Protein AF-A0A427G823-F1 (afdb_monomer)

Structure (mmCIF, N/CA/C/O backbone):
data_AF-A0A427G823-F1
#
_entry.id   AF-A0A427G823-F1
#
loop_
_atom_site.group_PDB
_atom_site.id
_atom_site.type_symbol
_atom_site.label_atom_id
_atom_site.label_alt_id
_atom_site.label_comp_id
_atom_site.label_asym_id
_atom_site.label_entity_id
_atom_site.label_seq_id
_atom_site.pdbx_PDB_ins_code
_atom_site.Cartn_x
_atom_site.Cartn_y
_atom_site.Cartn_z
_atom_site.occupancy
_atom_site.B_iso_or_equiv
_atom_site.auth_seq_id
_atom_site.auth_comp_id
_atom_site.auth_asym_id
_atom_site.auth_atom_id
_atom_site.pdbx_PDB_model_num
ATOM 1 N N . MET A 1 1 ? 1.976 -30.417 -11.000 1.00 35.75 1 MET A N 1
ATOM 2 C CA . MET A 1 1 ? 0.809 -30.620 -11.890 1.00 35.75 1 MET A CA 1
ATOM 3 C C . MET A 1 1 ? 0.074 -29.294 -12.003 1.00 35.75 1 MET A C 1
ATOM 5 O O . MET A 1 1 ? 0.036 -28.602 -10.992 1.00 35.75 1 MET A O 1
ATOM 9 N N . PRO A 1 2 ? -0.405 -28.896 -13.196 1.00 38.75 2 PRO A N 1
ATOM 10 C CA . PRO A 1 2 ? -1.054 -27.608 -13.393 1.00 38.75 2 PRO A CA 1
ATOM 11 C C . PRO A 1 2 ? -2.427 -27.578 -12.720 1.00 38.75 2 PRO A C 1
ATOM 13 O O . PRO A 1 2 ? -3.135 -28.581 -12.642 1.00 38.75 2 PRO A O 1
ATOM 16 N N . GLU A 1 3 ? -2.734 -26.398 -12.210 1.00 35.59 3 GLU A N 1
ATOM 17 C CA . GLU A 1 3 ? -3.874 -26.037 -11.385 1.00 35.59 3 GLU A CA 1
ATOM 18 C C . GLU A 1 3 ? -5.145 -25.913 -12.240 1.00 35.59 3 GLU A C 1
ATOM 20 O O . GLU A 1 3 ? -5.189 -25.162 -13.215 1.00 35.59 3 GLU A O 1
ATOM 25 N N . ILE A 1 4 ? -6.186 -26.669 -11.884 1.00 39.09 4 ILE A N 1
ATOM 26 C CA . ILE A 1 4 ? -7.531 -26.493 -12.438 1.00 39.09 4 ILE A CA 1
ATOM 27 C C . ILE A 1 4 ? -8.138 -25.279 -11.733 1.00 39.09 4 ILE A C 1
ATOM 29 O O . ILE A 1 4 ? -8.469 -25.339 -10.550 1.00 39.09 4 ILE A O 1
ATOM 33 N N . LYS A 1 5 ? -8.266 -24.168 -12.460 1.00 39.56 5 LYS A N 1
ATOM 34 C CA . LYS A 1 5 ? -8.907 -22.948 -11.963 1.00 39.56 5 LYS A CA 1
ATOM 35 C C . LYS A 1 5 ? -10.430 -23.166 -11.868 1.00 39.56 5 LYS A C 1
ATOM 37 O O . LYS A 1 5 ? -11.031 -23.522 -12.884 1.00 39.56 5 LYS A O 1
ATOM 42 N N . PRO A 1 6 ? -11.074 -22.954 -10.704 1.00 41.53 6 PRO A N 1
ATOM 43 C CA . PRO A 1 6 ? -12.532 -22.980 -10.604 1.00 41.53 6 PRO A CA 1
ATOM 44 C C . PRO A 1 6 ? -13.158 -21.784 -11.355 1.00 41.53 6 PRO A C 1
ATOM 46 O O . PRO A 1 6 ? -12.498 -20.749 -11.517 1.00 41.53 6 PRO A O 1
ATOM 49 N N . PRO A 1 7 ? -14.405 -21.909 -11.848 1.00 48.78 7 PRO A N 1
ATOM 50 C CA . PRO A 1 7 ? -15.051 -20.873 -12.652 1.00 48.78 7 PRO A CA 1
ATOM 51 C C . PRO A 1 7 ? -15.392 -19.628 -11.808 1.00 48.78 7 PRO A C 1
ATOM 53 O O . PRO A 1 7 ? -15.545 -19.738 -10.590 1.00 48.78 7 PRO A O 1
ATOM 56 N N . PRO A 1 8 ? -15.508 -18.437 -12.429 1.00 52.47 8 PRO A N 1
ATOM 57 C CA . PRO A 1 8 ? -15.815 -17.203 -11.713 1.00 52.47 8 PRO A CA 1
ATOM 58 C C . PRO A 1 8 ? -17.217 -17.245 -11.090 1.00 52.47 8 PRO A C 1
ATOM 60 O O . PRO A 1 8 ? -18.194 -17.611 -11.743 1.00 52.47 8 PRO A O 1
ATOM 63 N N . SER A 1 9 ? -17.303 -16.836 -9.824 1.00 52.78 9 SER A N 1
ATOM 64 C CA . SER A 1 9 ? -18.548 -16.698 -9.069 1.00 52.78 9 SER A CA 1
ATOM 65 C C . SER A 1 9 ? -19.470 -15.667 -9.731 1.00 52.78 9 SER A C 1
ATOM 67 O O . SER A 1 9 ? -19.126 -14.487 -9.799 1.00 52.78 9 SER A O 1
ATOM 69 N N . GLN A 1 10 ? -20.640 -16.090 -10.220 1.00 52.91 10 GLN A N 1
ATOM 70 C CA . GLN A 1 10 ? -21.663 -15.165 -10.718 1.00 52.91 10 GLN A CA 1
ATOM 71 C C . GLN A 1 10 ? -22.255 -14.358 -9.555 1.00 52.91 10 GLN A C 1
ATOM 73 O O . GLN A 1 10 ? -22.629 -14.916 -8.524 1.00 52.91 10 GLN A O 1
ATOM 78 N N . THR A 1 11 ? -22.317 -13.035 -9.713 1.00 54.06 11 THR A N 1
ATOM 79 C CA . THR A 1 11 ? -22.953 -12.121 -8.755 1.00 54.06 11 THR A CA 1
ATOM 80 C C . THR A 1 11 ? -24.413 -11.922 -9.152 1.00 54.06 11 THR A C 1
ATOM 82 O O . THR A 1 11 ? -24.707 -11.700 -10.328 1.00 54.06 11 THR A O 1
ATOM 85 N N . PHE A 1 12 ? -25.320 -11.987 -8.181 1.00 52.88 12 PHE A N 1
ATOM 86 C CA . PHE A 1 12 ? -26.759 -11.838 -8.389 1.00 52.88 12 PHE A CA 1
ATOM 87 C C . PHE A 1 12 ? -27.265 -10.562 -7.706 1.00 52.88 12 PHE A C 1
ATOM 89 O O . PHE A 1 12 ? -26.768 -10.182 -6.646 1.00 52.88 12 PHE A O 1
ATOM 96 N N . VAL A 1 13 ? -28.249 -9.903 -8.313 1.00 56.38 13 VAL A N 1
ATOM 97 C CA . VAL A 1 13 ? -28.997 -8.774 -7.752 1.00 56.38 13 VAL A CA 1
ATOM 98 C C . VAL A 1 13 ? -30.420 -9.228 -7.480 1.00 56.38 13 VAL A C 1
ATOM 100 O O . VAL A 1 13 ? -31.073 -9.846 -8.320 1.00 56.38 13 VAL A O 1
ATOM 103 N N . ARG A 1 14 ? -30.901 -8.887 -6.288 1.00 53.75 14 ARG A N 1
ATOM 104 C CA . ARG A 1 14 ? -32.219 -9.270 -5.802 1.00 53.75 14 ARG A CA 1
ATOM 105 C C . ARG A 1 14 ? -33.255 -8.248 -6.262 1.00 53.75 14 ARG A C 1
ATOM 107 O O . ARG A 1 14 ? -33.365 -7.169 -5.685 1.00 53.75 14 ARG A O 1
ATOM 114 N N . LEU A 1 15 ? -33.991 -8.572 -7.320 1.00 62.47 15 LEU A N 1
ATOM 115 C CA . LEU A 1 15 ? -35.038 -7.721 -7.883 1.00 62.47 15 LEU A CA 1
ATOM 116 C C . LEU A 1 15 ? -36.411 -8.104 -7.321 1.00 62.47 15 LEU A C 1
ATOM 118 O O . LEU A 1 15 ? -36.707 -9.293 -7.183 1.00 62.47 15 LEU A O 1
ATOM 122 N N . PRO A 1 16 ? -37.281 -7.137 -6.990 1.00 57.31 16 PRO A N 1
ATOM 123 C CA . PRO A 1 16 ? -38.636 -7.444 -6.562 1.00 57.31 16 PRO A CA 1
ATOM 124 C C . PRO A 1 16 ? -39.443 -8.031 -7.728 1.00 57.31 16 PRO A C 1
ATOM 126 O O . PRO A 1 16 ? -39.463 -7.490 -8.828 1.00 57.31 16 PRO A O 1
ATOM 129 N N . VAL A 1 17 ? -40.149 -9.133 -7.486 1.00 61.59 17 VAL A N 1
ATOM 130 C CA . VAL A 1 17 ? -41.106 -9.681 -8.452 1.00 61.59 17 VAL A CA 1
ATOM 131 C C . VAL A 1 17 ? -42.381 -8.860 -8.339 1.00 61.59 17 VAL A C 1
ATOM 133 O O . VAL A 1 17 ? -43.017 -8.837 -7.284 1.00 61.59 17 VAL A O 1
ATOM 136 N N . LEU A 1 18 ? -42.742 -8.165 -9.412 1.00 62.28 18 LEU A N 1
ATOM 137 C CA . LEU A 1 18 ? -43.899 -7.276 -9.457 1.00 62.28 18 LEU A CA 1
ATOM 138 C C . LEU A 1 18 ? -45.013 -7.918 -10.284 1.00 62.28 18 LEU A C 1
ATOM 140 O O . LEU A 1 18 ? -44.748 -8.477 -11.346 1.00 62.28 18 LEU A O 1
ATOM 144 N N . ARG A 1 19 ? -46.263 -7.790 -9.833 1.00 57.59 19 ARG A N 1
ATOM 145 C CA . ARG A 1 19 ? -47.441 -8.013 -10.686 1.00 57.59 19 ARG A CA 1
ATOM 146 C C . ARG A 1 19 ? -48.226 -6.722 -10.846 1.00 57.59 19 ARG A C 1
ATOM 148 O O . ARG A 1 19 ? -48.331 -5.945 -9.896 1.00 57.59 19 ARG A O 1
ATOM 155 N N . SER A 1 20 ? -48.831 -6.525 -12.010 1.00 52.56 20 SER A N 1
ATOM 156 C CA . SER A 1 20 ? -49.844 -5.492 -12.187 1.00 52.56 20 SER A CA 1
ATOM 157 C C . SER A 1 20 ? -51.174 -5.961 -11.591 1.00 52.56 20 SER A C 1
ATOM 159 O O . SER A 1 20 ? -51.613 -7.095 -11.781 1.00 52.56 20 SER A O 1
ATOM 161 N N . VAL A 1 21 ? -51.804 -5.089 -10.811 1.00 53.28 21 VAL A N 1
ATOM 162 C CA . VAL A 1 21 ? -53.126 -5.296 -10.222 1.00 53.28 21 VAL A CA 1
ATOM 163 C C . VAL A 1 21 ? -53.994 -4.112 -10.614 1.00 53.28 21 VAL A C 1
ATOM 165 O O . VAL A 1 21 ? -53.636 -2.957 -10.385 1.00 53.28 21 VAL A O 1
ATOM 168 N N . MET A 1 22 ? -55.146 -4.401 -11.212 1.00 48.28 22 MET A N 1
ATOM 169 C CA . MET A 1 22 ? -56.160 -3.389 -11.488 1.00 48.28 22 MET A CA 1
ATOM 170 C C . MET A 1 22 ? -56.888 -3.052 -10.189 1.00 48.28 22 MET A C 1
ATOM 172 O O . MET A 1 22 ? -57.513 -3.918 -9.578 1.00 48.28 22 MET A O 1
ATOM 176 N N . SER A 1 23 ? -56.815 -1.790 -9.777 1.00 49.12 23 SER A N 1
ATOM 177 C CA . SER A 1 23 ? -57.641 -1.234 -8.707 1.00 49.12 23 SER A CA 1
ATOM 178 C C . SER A 1 23 ? -58.544 -0.170 -9.324 1.00 49.12 23 SER A C 1
ATOM 180 O O . SER A 1 23 ? -58.140 0.973 -9.553 1.00 49.12 23 SER A O 1
ATOM 182 N N . GLY A 1 24 ? -59.756 -0.583 -9.700 1.00 63.19 24 GLY A N 1
ATOM 183 C CA . GLY A 1 24 ? -60.659 0.236 -10.511 1.00 63.19 24 GLY A CA 1
ATOM 184 C C . GLY A 1 24 ? -60.095 0.493 -11.914 1.00 63.19 24 GLY A C 1
ATOM 185 O O . GLY A 1 24 ? -59.668 -0.436 -12.593 1.00 63.19 24 GLY A O 1
ATOM 186 N N . SER A 1 25 ? -60.084 1.755 -12.352 1.00 46.41 25 SER A N 1
ATOM 187 C CA . SER A 1 25 ? -59.545 2.185 -13.654 1.00 46.41 25 SER A CA 1
ATOM 188 C C . SER A 1 25 ? -58.034 2.470 -13.652 1.00 46.41 25 SER A C 1
ATOM 190 O O . SER A 1 25 ? -57.514 2.998 -14.635 1.00 46.41 25 SER A O 1
ATOM 192 N N . LYS A 1 26 ? -57.317 2.148 -12.565 1.00 43.09 26 LYS A N 1
ATOM 193 C CA . LYS A 1 26 ? -55.871 2.377 -12.426 1.00 43.09 26 LYS A CA 1
ATOM 194 C C . LYS A 1 26 ? -55.112 1.061 -12.257 1.00 43.09 26 LYS A C 1
ATOM 196 O O . LYS A 1 26 ? -55.543 0.177 -11.516 1.00 43.09 26 LYS A O 1
ATOM 201 N N . VAL A 1 27 ? -53.954 0.965 -12.906 1.00 48.62 27 VAL A N 1
ATOM 202 C CA . VAL A 1 27 ? -53.003 -0.142 -12.737 1.00 48.62 27 VAL A CA 1
ATOM 203 C C . VAL A 1 27 ? -52.022 0.219 -11.623 1.00 48.62 27 VAL A C 1
ATOM 205 O O . VAL A 1 27 ? -51.373 1.261 -11.688 1.00 48.62 27 VAL A O 1
ATOM 208 N N . ALA A 1 28 ? -51.913 -0.634 -10.607 1.00 53.94 28 ALA A N 1
ATOM 209 C CA . ALA A 1 28 ? -50.919 -0.537 -9.540 1.00 53.94 28 ALA A CA 1
ATOM 210 C C . ALA A 1 28 ? -49.971 -1.744 -9.592 1.00 53.94 28 ALA A C 1
ATOM 212 O O . ALA A 1 28 ? -50.383 -2.838 -9.973 1.00 53.94 28 ALA A O 1
ATOM 213 N N . LEU A 1 29 ? -48.708 -1.566 -9.198 1.00 56.59 29 LEU A N 1
ATOM 214 C CA . LEU A 1 29 ? -47.727 -2.653 -9.132 1.00 56.59 29 LEU A CA 1
ATOM 215 C C . LEU A 1 29 ? -47.619 -3.162 -7.692 1.00 56.59 29 LEU A C 1
ATOM 217 O O . LEU A 1 29 ? -47.246 -2.415 -6.789 1.00 56.59 29 LEU A O 1
ATOM 221 N N . GLN A 1 30 ? -47.957 -4.433 -7.473 1.00 57.16 30 GLN A N 1
ATOM 222 C CA . GLN A 1 30 ? -47.852 -5.087 -6.171 1.00 57.16 30 GLN A CA 1
ATOM 223 C C . GLN A 1 30 ? -46.611 -5.981 -6.130 1.00 57.16 30 GLN A C 1
ATOM 225 O O . GLN A 1 30 ? -46.443 -6.862 -6.976 1.00 57.16 30 GLN A O 1
ATOM 230 N N . VAL A 1 31 ? -45.766 -5.778 -5.116 1.00 64.50 31 VAL A N 1
ATOM 231 C CA . VAL A 1 31 ? -44.588 -6.616 -4.860 1.00 64.50 31 VAL A CA 1
ATOM 232 C C . VAL A 1 31 ? -45.044 -7.978 -4.340 1.00 64.50 31 VAL A C 1
ATOM 234 O O . VAL A 1 31 ? -45.712 -8.069 -3.312 1.00 64.50 31 VAL A O 1
ATOM 237 N N . MET A 1 32 ? -44.696 -9.038 -5.063 1.00 55.50 32 MET A N 1
ATOM 238 C CA . MET A 1 32 ? -45.058 -10.424 -4.747 1.00 55.50 32 MET A CA 1
ATOM 239 C C . MET A 1 32 ? -43.935 -11.224 -4.092 1.00 55.50 32 MET A C 1
ATOM 241 O O . MET A 1 32 ? -44.171 -12.318 -3.589 1.00 55.50 32 MET A O 1
ATOM 245 N N . GLY A 1 33 ? -42.714 -10.703 -4.119 1.00 58.41 33 GLY A N 1
ATOM 246 C CA . GLY A 1 33 ? -41.531 -11.395 -3.635 1.00 58.41 33 GLY A CA 1
ATOM 247 C C . GLY A 1 33 ? -40.276 -10.770 -4.219 1.00 58.41 33 GLY A C 1
ATOM 248 O O . GLY A 1 33 ? -40.309 -9.644 -4.710 1.00 58.41 33 GLY A O 1
ATOM 249 N N . SER A 1 34 ? -39.171 -11.503 -4.184 1.00 60.62 34 SER A N 1
ATOM 250 C CA . SER A 1 34 ? -37.920 -11.097 -4.826 1.00 60.62 34 SER A CA 1
ATOM 251 C C . SER A 1 34 ? -37.267 -12.289 -5.514 1.00 60.62 34 SER A C 1
ATOM 253 O O . SER A 1 34 ? -37.413 -13.420 -5.053 1.00 60.62 34 SER A O 1
ATOM 255 N N . MET A 1 35 ? -36.590 -12.029 -6.625 1.00 58.59 35 MET A N 1
ATOM 256 C CA . MET A 1 35 ? -35.842 -12.993 -7.422 1.00 58.59 35 MET A CA 1
ATOM 257 C C . MET A 1 35 ? -34.395 -12.520 -7.537 1.00 58.59 35 MET A C 1
ATOM 259 O O . MET A 1 35 ? -34.148 -11.336 -7.748 1.00 58.59 35 MET A O 1
ATOM 263 N N . ASP A 1 36 ? -33.452 -13.449 -7.423 1.00 59.47 36 ASP A N 1
ATOM 264 C CA . ASP A 1 36 ? -32.033 -13.183 -7.637 1.00 59.47 36 ASP A CA 1
ATOM 265 C C . ASP A 1 36 ? -31.695 -13.384 -9.120 1.00 59.47 36 ASP A C 1
ATOM 267 O O . ASP A 1 36 ? -31.826 -14.485 -9.656 1.00 59.47 36 ASP A O 1
ATOM 271 N N . VAL A 1 37 ? -31.294 -12.307 -9.796 1.00 61.12 37 VAL A N 1
ATOM 272 C CA . VAL A 1 37 ? -30.966 -12.289 -11.231 1.00 61.12 37 VAL A CA 1
ATOM 273 C C . VAL A 1 37 ? -29.476 -11.977 -11.399 1.00 61.12 37 VAL A C 1
ATOM 275 O O . VAL A 1 37 ? -28.985 -11.077 -10.716 1.00 61.12 37 VAL A O 1
ATOM 278 N N . PRO A 1 38 ? -28.725 -12.683 -12.267 1.00 57.69 38 PRO A N 1
ATOM 279 C CA . PRO A 1 38 ? -27.327 -12.356 -12.534 1.00 57.69 38 PRO A CA 1
ATOM 280 C C . PRO A 1 38 ? -27.181 -10.889 -12.945 1.00 57.69 38 PRO A C 1
ATOM 282 O O . PRO A 1 38 ? -27.935 -10.394 -13.781 1.00 57.69 38 PRO A O 1
ATOM 285 N N . VAL A 1 39 ? -26.201 -10.175 -12.386 1.00 57.78 39 VAL A N 1
ATOM 286 C CA . VAL A 1 39 ? -26.041 -8.726 -12.635 1.00 57.78 39 VAL A CA 1
ATOM 287 C C . VAL A 1 39 ? -25.836 -8.412 -14.125 1.00 57.78 39 VAL A C 1
ATOM 289 O O . VAL A 1 39 ? -26.275 -7.362 -14.592 1.00 57.78 39 VAL A O 1
ATOM 292 N N . SER A 1 40 ? -25.245 -9.339 -14.887 1.00 57.06 40 SER A N 1
ATOM 293 C CA . SER A 1 40 ? -25.073 -9.240 -16.344 1.00 57.06 40 SER A CA 1
ATOM 294 C C . SER A 1 40 ? -26.383 -9.089 -17.116 1.00 57.06 40 SER A C 1
ATOM 296 O O . SER A 1 40 ? -26.393 -8.453 -18.165 1.00 57.06 40 SER A O 1
ATOM 298 N N . ASP A 1 41 ? -27.480 -9.620 -16.578 1.00 56.38 41 ASP A N 1
ATOM 299 C CA . ASP A 1 41 ? -28.763 -9.733 -17.276 1.00 56.38 41 ASP A CA 1
ATOM 300 C C . ASP A 1 41 ? -29.710 -8.573 -16.912 1.00 56.38 41 ASP A C 1
ATOM 302 O O . ASP A 1 41 ? -30.820 -8.484 -17.425 1.00 56.38 41 ASP A O 1
ATOM 306 N N . THR A 1 42 ? -29.267 -7.664 -16.032 1.00 54.66 42 THR A N 1
ATOM 307 C CA . THR A 1 42 ? -30.061 -6.530 -15.518 1.00 54.66 42 THR A CA 1
ATOM 308 C C . THR A 1 42 ? -29.739 -5.189 -16.183 1.00 54.66 42 THR A C 1
ATOM 310 O O . THR A 1 42 ? -30.460 -4.208 -15.983 1.00 54.66 42 THR A O 1
ATOM 313 N N . GLN A 1 43 ? -28.677 -5.113 -16.993 1.00 53.03 43 GLN A N 1
ATOM 314 C CA . GLN A 1 43 ? -28.322 -3.873 -17.685 1.00 53.03 43 GLN A CA 1
ATOM 315 C C . GLN A 1 43 ? -29.289 -3.601 -18.845 1.00 53.03 43 GLN A C 1
ATOM 317 O O . GLN A 1 43 ? -29.348 -4.360 -19.806 1.00 53.03 43 GLN A O 1
ATOM 322 N N . GLY A 1 44 ? -30.040 -2.497 -18.754 1.00 57.00 44 GLY A N 1
ATOM 323 C CA . GLY A 1 44 ? -31.016 -2.083 -19.772 1.00 57.00 44 GLY A CA 1
ATOM 324 C C . GLY A 1 44 ? -32.455 -2.561 -19.537 1.00 57.00 44 GLY A C 1
ATOM 325 O O . GLY A 1 44 ? -33.276 -2.439 -20.441 1.00 57.00 44 GLY A O 1
ATOM 326 N N . MET A 1 45 ? -32.782 -3.093 -18.351 1.00 57.03 45 MET A N 1
ATOM 327 C CA . MET A 1 45 ? -34.164 -3.399 -17.959 1.00 57.03 45 MET A CA 1
ATOM 328 C C . MET A 1 45 ? -34.879 -2.158 -17.402 1.00 57.03 45 MET A C 1
ATOM 330 O O . MET A 1 45 ? -34.497 -1.610 -16.370 1.00 57.03 45 MET A O 1
ATOM 334 N N . TYR A 1 46 ? -35.965 -1.764 -18.056 1.00 62.81 46 TYR A N 1
ATOM 335 C CA . TYR A 1 46 ? -36.901 -0.716 -17.654 1.00 62.81 46 TYR A CA 1
ATOM 336 C C . TYR A 1 46 ? -38.185 -1.333 -17.087 1.00 62.81 46 TYR A C 1
ATOM 338 O O . TYR A 1 46 ? -38.494 -2.494 -17.350 1.00 62.81 46 TYR A O 1
ATOM 346 N N . ILE A 1 47 ? -38.960 -0.572 -16.311 1.00 57.28 47 ILE A N 1
ATOM 347 C CA . ILE A 1 47 ? -40.265 -1.027 -15.806 1.00 57.28 47 ILE A CA 1
ATOM 348 C C . ILE A 1 47 ? -41.354 -0.573 -16.784 1.00 57.28 47 ILE A C 1
ATOM 350 O O . ILE A 1 47 ? -41.555 0.622 -17.002 1.00 57.28 47 ILE A O 1
ATOM 354 N N . GLY A 1 48 ? -42.046 -1.542 -17.377 1.00 57.53 48 GLY A N 1
ATOM 355 C CA . GLY A 1 48 ? -43.184 -1.346 -18.268 1.00 57.53 48 GLY A CA 1
ATOM 356 C C . GLY A 1 48 ? -44.504 -1.844 -17.659 1.00 57.53 48 GLY A C 1
ATOM 357 O O . GLY A 1 48 ? -44.528 -2.396 -16.554 1.00 57.53 48 GLY A O 1
ATOM 358 N N . PRO A 1 49 ? -45.629 -1.701 -18.381 1.00 51.66 49 PRO A N 1
ATOM 359 C CA . PRO A 1 49 ? -46.976 -1.985 -17.865 1.00 51.66 49 PRO A CA 1
ATOM 360 C C . PRO A 1 49 ? -47.198 -3.427 -17.372 1.00 51.66 49 PRO A C 1
ATOM 362 O O . PRO A 1 49 ? -48.071 -3.670 -16.540 1.00 51.66 49 PRO A O 1
ATOM 365 N N . ASN A 1 50 ? -46.397 -4.376 -17.872 1.00 52.59 50 ASN A N 1
ATOM 366 C CA . ASN A 1 50 ? -46.501 -5.810 -17.587 1.00 52.59 50 ASN A CA 1
ATOM 367 C C . ASN A 1 50 ? -45.288 -6.371 -16.815 1.00 52.59 50 ASN A C 1
ATOM 369 O O . ASN A 1 50 ? -45.125 -7.588 -16.747 1.00 52.59 50 ASN A O 1
ATOM 373 N N . GLY A 1 51 ? -44.438 -5.510 -16.243 1.00 61.50 51 GLY A N 1
ATOM 374 C CA . GLY A 1 51 ? -43.212 -5.902 -15.537 1.00 61.50 51 GLY A CA 1
ATOM 375 C C . GLY A 1 51 ? -41.952 -5.334 -16.191 1.00 61.50 51 GLY A C 1
ATOM 376 O O . GLY A 1 51 ? -41.993 -4.275 -16.811 1.00 61.50 51 GLY A O 1
ATOM 377 N N . TYR A 1 52 ? -40.818 -6.012 -16.035 1.00 59.84 52 TYR A N 1
ATOM 378 C CA . TYR A 1 52 ? -39.548 -5.550 -16.595 1.00 59.84 52 TYR A CA 1
ATOM 379 C C . TYR A 1 52 ? -39.468 -5.791 -18.109 1.00 59.84 52 TYR A C 1
ATOM 381 O O . TYR A 1 52 ? -39.837 -6.859 -18.592 1.00 59.84 52 TYR A O 1
ATOM 389 N N . THR A 1 53 ? -38.965 -4.812 -18.856 1.00 55.81 53 THR A N 1
ATOM 390 C CA . THR A 1 53 ? -38.793 -4.856 -20.313 1.00 55.81 53 THR A CA 1
ATOM 391 C C . THR A 1 53 ? -37.439 -4.282 -20.709 1.00 55.81 53 THR A C 1
ATOM 393 O O . THR A 1 53 ? -36.933 -3.378 -20.055 1.00 55.81 53 THR A O 1
ATOM 396 N N . THR A 1 54 ? -36.846 -4.778 -21.789 1.00 58.50 54 THR A N 1
ATOM 397 C CA . THR A 1 54 ? -35.635 -4.198 -22.396 1.00 58.50 54 THR A CA 1
ATOM 398 C C . THR A 1 54 ? -35.960 -3.243 -23.550 1.00 58.50 54 THR A C 1
ATOM 400 O O . THR A 1 54 ? -35.059 -2.657 -24.145 1.00 58.50 54 THR A O 1
ATOM 403 N N . ASP A 1 55 ? -37.244 -3.094 -23.890 1.00 55.19 55 ASP A N 1
ATOM 404 C CA . ASP A 1 55 ? -37.731 -2.166 -24.911 1.00 55.19 55 ASP A CA 1
ATOM 405 C C . ASP A 1 55 ? -37.996 -0.784 -24.296 1.00 55.19 55 ASP A C 1
ATOM 407 O O . ASP A 1 55 ? -38.978 -0.568 -23.580 1.00 55.19 55 ASP A O 1
ATOM 411 N N . LEU A 1 56 ? -37.101 0.155 -24.609 1.00 53.53 56 LEU A N 1
ATOM 412 C CA . LEU A 1 56 ? -37.121 1.554 -24.175 1.00 53.53 56 LEU A CA 1
ATOM 413 C C . LEU A 1 56 ? -38.417 2.294 -24.532 1.00 53.53 56 LEU A C 1
ATOM 415 O O . LEU A 1 56 ? -38.794 3.226 -23.828 1.00 53.53 56 LEU A O 1
ATOM 419 N N . THR A 1 57 ? -39.114 1.893 -25.599 1.00 52.75 57 THR A N 1
ATOM 420 C CA . THR A 1 57 ? -40.342 2.577 -26.046 1.00 52.75 57 THR A CA 1
ATOM 421 C C . THR A 1 57 ? -41.577 2.211 -25.219 1.00 52.75 57 THR A C 1
ATOM 423 O O . THR A 1 57 ? -42.597 2.894 -25.296 1.00 52.75 57 THR A O 1
ATOM 426 N N . GLN A 1 58 ? -41.477 1.160 -24.398 1.00 51.59 58 GLN A N 1
ATOM 427 C CA . GLN A 1 58 ? -42.531 0.692 -23.492 1.00 51.59 58 GLN A CA 1
ATOM 428 C C . GLN A 1 58 ? -42.217 0.971 -22.012 1.00 51.59 58 GLN A C 1
ATOM 430 O O . GLN A 1 58 ? -42.948 0.516 -21.128 1.00 51.59 58 GLN A O 1
ATOM 435 N N . ALA A 1 59 ? -41.140 1.711 -21.734 1.00 53.09 59 ALA A N 1
ATOM 436 C CA . ALA A 1 59 ? -40.781 2.162 -20.396 1.00 53.09 59 ALA A CA 1
ATOM 437 C C . ALA A 1 59 ? -41.739 3.273 -19.935 1.00 53.09 59 ALA A C 1
ATOM 439 O O . ALA A 1 59 ? -41.974 4.235 -20.667 1.00 53.09 59 ALA A O 1
ATOM 440 N N . GLN A 1 60 ? -42.303 3.160 -18.727 1.00 51.03 60 GLN A N 1
ATOM 441 C CA . GLN A 1 60 ? -43.052 4.281 -18.157 1.00 51.03 60 GLN A CA 1
ATOM 442 C C . GLN A 1 60 ? -42.088 5.341 -17.622 1.00 51.03 60 GLN A C 1
ATOM 444 O O . GLN A 1 60 ? -41.252 5.062 -16.763 1.00 51.03 60 GLN A O 1
ATOM 449 N N . ASP A 1 61 ? -42.239 6.560 -18.135 1.00 41.91 61 ASP A N 1
ATOM 450 C CA . ASP A 1 61 ? -41.424 7.722 -17.798 1.00 41.91 61 ASP A CA 1
ATOM 451 C C . ASP A 1 61 ? -41.764 8.209 -16.376 1.00 41.91 61 ASP A C 1
ATOM 453 O O . ASP A 1 61 ? -42.687 8.994 -16.154 1.00 41.91 61 ASP A O 1
ATOM 457 N N . PHE A 1 62 ? -41.051 7.701 -15.370 1.00 44.72 62 PHE A N 1
ATOM 458 C CA . PHE A 1 62 ? -41.039 8.308 -14.040 1.00 44.72 62 PHE A CA 1
ATOM 459 C C . PHE A 1 62 ? -39.979 9.405 -14.038 1.00 44.72 62 PHE A C 1
ATOM 461 O O . PHE A 1 62 ? -38.850 9.176 -13.618 1.00 44.72 62 PHE A O 1
ATOM 468 N N . ALA A 1 63 ? -40.329 10.596 -14.517 1.00 30.00 63 ALA A N 1
ATOM 469 C CA . ALA A 1 63 ? -39.497 11.778 -14.329 1.00 30.00 63 ALA A CA 1
ATOM 470 C C . ALA A 1 63 ? -39.640 12.282 -12.879 1.00 30.00 63 ALA A C 1
ATOM 472 O O . ALA A 1 63 ? -40.735 12.716 -12.507 1.00 30.00 63 ALA A O 1
ATOM 473 N N . PRO A 1 64 ? -38.587 12.288 -12.037 1.00 36.28 64 PRO A N 1
ATOM 474 C CA . PRO A 1 64 ? -38.591 13.125 -10.855 1.00 36.28 64 PRO A CA 1
ATOM 475 C C . PRO A 1 64 ? -38.095 14.516 -11.258 1.00 36.28 64 PRO A C 1
ATOM 477 O O . PRO A 1 64 ? -36.902 14.753 -11.437 1.00 36.28 64 PRO A O 1
ATOM 480 N N . THR A 1 65 ? -39.021 15.461 -11.383 1.00 36.78 65 THR A N 1
ATOM 481 C CA . THR A 1 65 ? -38.689 16.881 -11.263 1.00 36.78 65 THR A CA 1
ATOM 482 C C . THR A 1 65 ? -38.259 17.120 -9.816 1.00 36.78 65 THR A C 1
ATOM 484 O O . THR A 1 65 ? -39.104 17.211 -8.929 1.00 36.78 65 THR A O 1
ATOM 487 N N . VAL A 1 66 ? -36.955 17.195 -9.559 1.00 36.91 66 VAL A N 1
ATOM 488 C CA . VAL A 1 66 ? -36.416 17.754 -8.313 1.00 36.91 66 VAL A CA 1
ATOM 489 C C . VAL A 1 66 ? -35.471 18.894 -8.664 1.00 36.91 66 VAL A C 1
ATOM 491 O O . VAL A 1 66 ? -34.428 18.708 -9.284 1.00 36.91 66 VAL A O 1
ATOM 494 N N . SER A 1 67 ? -35.936 20.089 -8.314 1.00 30.95 67 SER A N 1
ATOM 495 C CA . SER A 1 67 ? -35.228 21.360 -8.307 1.00 30.95 67 SER A CA 1
ATOM 496 C C . SER A 1 67 ? -34.027 21.336 -7.358 1.00 30.95 67 SER A C 1
ATOM 498 O O . SER A 1 67 ? -34.028 20.622 -6.359 1.00 30.95 67 SER A O 1
ATOM 500 N N . GLU A 1 68 ? -33.031 22.158 -7.674 1.00 40.69 68 GLU A N 1
ATOM 501 C CA . GLU A 1 68 ? -31.844 22.460 -6.872 1.00 40.69 68 GLU A CA 1
ATOM 502 C C . GLU A 1 68 ? -32.192 22.833 -5.416 1.00 40.69 68 GLU A C 1
ATOM 504 O O . GLU A 1 68 ? -32.571 23.969 -5.157 1.00 40.69 68 GLU A O 1
ATOM 509 N N . GLU A 1 69 ? -32.020 21.928 -4.443 1.00 40.56 69 GLU A N 1
ATOM 510 C CA . GLU A 1 69 ? -31.791 22.330 -3.048 1.00 40.56 69 GLU A CA 1
ATOM 511 C C . GLU A 1 69 ? -31.081 21.232 -2.226 1.00 40.56 69 GLU A C 1
ATOM 513 O O . GLU A 1 69 ? -31.505 20.081 -2.190 1.00 40.56 69 GLU A O 1
ATOM 518 N N . GLN A 1 70 ? -30.004 21.641 -1.541 1.00 32.25 70 GLN A N 1
ATOM 519 C CA . GLN A 1 70 ? -29.220 20.945 -0.502 1.00 32.25 70 GLN A CA 1
ATOM 520 C C . GLN A 1 70 ? -28.183 19.876 -0.911 1.00 32.25 70 GLN A C 1
ATOM 522 O O . GLN A 1 70 ? -28.388 18.669 -0.818 1.00 32.25 70 GLN A O 1
ATOM 527 N N . VAL A 1 71 ? -26.962 20.350 -1.182 1.00 34.28 71 VAL A N 1
ATOM 528 C CA . VAL A 1 71 ? -25.723 19.618 -0.870 1.00 34.28 71 VAL A CA 1
ATOM 529 C C . VAL A 1 71 ? -25.535 19.646 0.653 1.00 34.28 71 VAL A C 1
ATOM 531 O O . VAL A 1 71 ? -25.272 20.711 1.211 1.00 34.28 71 VAL A O 1
ATOM 534 N N . VAL A 1 72 ? -25.650 18.502 1.334 1.00 30.88 72 VAL A N 1
ATOM 535 C CA . VAL A 1 72 ? -25.216 18.357 2.735 1.00 30.88 72 VAL A CA 1
ATOM 536 C C . VAL A 1 72 ? -23.904 17.580 2.762 1.00 30.88 72 VAL A C 1
ATOM 538 O O . VAL A 1 72 ? -23.819 16.434 2.331 1.00 30.88 72 VAL A O 1
ATOM 541 N N . VAL A 1 73 ? -22.864 18.249 3.255 1.00 34.19 73 VAL A N 1
ATOM 542 C CA . VAL A 1 73 ? -21.550 17.684 3.566 1.00 34.19 73 VAL A CA 1
ATOM 543 C C . VAL A 1 73 ? -21.711 16.762 4.777 1.00 34.19 73 VAL A C 1
ATOM 545 O O . VAL A 1 73 ? -22.008 17.244 5.870 1.00 34.19 73 VAL A O 1
ATOM 548 N N . GLU A 1 74 ? -21.518 15.451 4.622 1.00 34.44 74 GLU A N 1
ATOM 549 C CA . GLU A 1 74 ? -21.477 14.553 5.782 1.00 34.44 74 GLU A CA 1
ATOM 550 C C . GLU A 1 74 ? -20.131 14.698 6.512 1.00 34.44 74 GLU A C 1
ATOM 552 O O . GLU A 1 74 ? -19.073 14.268 6.048 1.00 34.44 74 GLU A O 1
ATOM 557 N N . SER A 1 75 ? -20.198 15.379 7.657 1.00 31.83 75 SER A N 1
ATOM 558 C CA . SER A 1 75 ? -19.150 15.516 8.674 1.00 31.83 75 SER A CA 1
ATOM 559 C C . SER A 1 75 ? -18.663 14.138 9.170 1.00 31.83 75 SER A C 1
ATOM 561 O O . SER A 1 75 ? -19.448 13.186 9.142 1.00 31.83 75 SER A O 1
ATOM 563 N N . PRO A 1 76 ? -17.410 13.987 9.657 1.00 43.22 76 PRO A N 1
ATOM 564 C CA . PRO A 1 76 ? -16.954 12.756 10.304 1.00 43.22 76 PRO A CA 1
ATOM 565 C C . PRO A 1 76 ? -17.978 12.281 11.342 1.00 43.22 76 PRO A C 1
ATOM 567 O O . PRO A 1 76 ? -18.452 13.084 12.147 1.00 43.22 76 PRO A O 1
ATOM 570 N N . GLY A 1 77 ? -18.341 10.994 11.295 1.00 47.56 77 GLY A N 1
ATOM 571 C CA . GLY A 1 77 ? -19.355 10.421 12.182 1.00 47.56 77 GLY A CA 1
ATOM 572 C C . GLY A 1 77 ? -19.084 10.769 13.647 1.00 47.56 77 GLY A C 1
ATOM 573 O O . GLY A 1 77 ? -17.932 10.769 14.086 1.00 47.56 77 GLY A O 1
ATOM 574 N N . ALA A 1 78 ? -20.146 11.111 14.381 1.00 45.69 78 ALA A N 1
ATOM 575 C CA . ALA A 1 78 ? -20.039 11.556 15.765 1.00 45.69 78 ALA A CA 1
ATOM 576 C C . ALA A 1 78 ? -19.274 10.526 16.625 1.00 45.69 78 ALA A C 1
ATOM 578 O O . ALA A 1 78 ? -19.441 9.319 16.417 1.00 45.69 78 ALA A O 1
ATOM 579 N N . PRO A 1 79 ? -18.456 10.969 17.600 1.00 52.50 79 PRO A N 1
ATOM 580 C CA . PRO A 1 79 ? -17.852 10.068 18.573 1.00 52.50 79 PRO A CA 1
ATOM 581 C C . PRO A 1 79 ? -18.925 9.194 19.231 1.00 52.50 79 PRO A C 1
ATOM 583 O O . PRO A 1 79 ? -20.033 9.662 19.499 1.00 52.50 79 PRO A O 1
ATOM 586 N N . GLY A 1 80 ? -18.595 7.928 19.501 1.00 60.34 80 GLY A N 1
ATOM 587 C CA . GLY A 1 80 ? -19.482 7.027 20.237 1.00 60.34 80 GLY A CA 1
ATOM 588 C C . GLY A 1 80 ? -19.890 7.605 21.599 1.00 60.34 80 GLY A C 1
ATOM 589 O O . GLY A 1 80 ? -19.180 8.428 22.182 1.00 60.34 80 GLY A O 1
ATOM 590 N N . LYS A 1 81 ? -21.054 7.181 22.105 1.00 72.31 81 LYS A N 1
ATOM 591 C CA . LYS A 1 81 ? -21.593 7.629 23.397 1.00 72.31 81 LYS A CA 1
ATOM 592 C C . LYS A 1 81 ? -20.612 7.311 24.533 1.00 72.31 81 LYS A C 1
ATOM 594 O O . LYS A 1 81 ? -20.005 6.243 24.553 1.00 72.31 81 LYS A O 1
ATOM 599 N N . SER A 1 82 ? -20.466 8.227 25.490 1.00 72.19 82 SER A N 1
ATOM 600 C CA . SER A 1 82 ? -19.679 7.969 26.701 1.00 72.19 82 SER A CA 1
ATOM 601 C C . SER A 1 82 ? -20.375 6.926 27.587 1.00 72.19 82 SER A C 1
ATOM 603 O O . SER A 1 82 ? -21.591 6.750 27.510 1.00 72.19 82 SER A O 1
ATOM 605 N N . ALA A 1 83 ? -19.625 6.254 28.464 1.00 73.38 83 ALA A N 1
ATOM 606 C CA . ALA A 1 83 ? -20.184 5.241 29.365 1.00 73.38 83 ALA A CA 1
ATOM 607 C C . ALA A 1 83 ? -21.313 5.790 30.266 1.00 73.38 83 ALA A C 1
ATOM 609 O O . ALA A 1 83 ? -22.302 5.106 30.504 1.00 73.38 83 ALA A O 1
ATOM 610 N N . TYR A 1 84 ? -21.221 7.060 30.677 1.00 78.00 84 TYR A N 1
ATOM 611 C CA . TYR A 1 84 ? -22.293 7.756 31.395 1.00 78.00 84 TYR A CA 1
ATOM 612 C C . TYR A 1 84 ? -23.547 7.969 30.533 1.00 78.00 84 TYR A C 1
ATOM 614 O O . TYR A 1 84 ? -24.667 7.820 31.010 1.00 78.00 84 TYR A O 1
ATOM 622 N N . GLN A 1 85 ? -23.374 8.278 29.247 1.00 78.19 85 GLN A N 1
ATOM 623 C CA . GLN A 1 85 ? -24.502 8.462 28.338 1.00 78.19 85 GLN A CA 1
ATOM 624 C C . GLN A 1 85 ? -25.217 7.137 28.039 1.00 78.19 85 GLN A C 1
ATOM 626 O O . GLN A 1 85 ? -26.438 7.119 27.948 1.00 78.19 85 GLN A O 1
ATOM 631 N N . LEU A 1 86 ? -24.476 6.029 27.946 1.00 80.38 86 LEU A N 1
ATOM 632 C CA . LEU A 1 86 ? -25.061 4.689 27.835 1.00 80.38 86 LEU A CA 1
ATOM 633 C C . LEU A 1 86 ? -25.826 4.288 29.104 1.00 80.38 86 LEU A C 1
ATOM 635 O O . LEU A 1 86 ? -26.888 3.689 28.999 1.00 80.38 86 LEU A O 1
ATOM 639 N N . TRP A 1 87 ? -25.328 4.661 30.286 1.00 82.25 87 TRP A N 1
ATOM 640 C CA . TRP A 1 87 ? -26.019 4.440 31.561 1.00 82.25 87 TRP A CA 1
ATOM 641 C C . TRP A 1 87 ? -27.366 5.176 31.621 1.00 82.25 87 TRP A C 1
ATOM 643 O O . TRP A 1 87 ? -28.365 4.592 32.030 1.00 82.25 87 TRP A O 1
ATOM 653 N N . LEU A 1 88 ? -27.426 6.423 31.139 1.00 85.06 88 LEU A N 1
ATOM 654 C CA . LEU A 1 88 ? -28.692 7.157 31.009 1.00 85.06 88 LEU A CA 1
ATOM 655 C C . LEU A 1 88 ? -29.640 6.517 29.978 1.00 85.06 88 LEU A C 1
ATOM 657 O O . LEU A 1 88 ? -30.846 6.447 30.210 1.00 85.06 88 LEU A O 1
ATOM 661 N N . ASP A 1 89 ? -29.107 6.033 28.852 1.00 80.81 89 ASP A N 1
ATOM 662 C CA . ASP A 1 89 ? -29.904 5.378 27.805 1.00 80.81 89 ASP A CA 1
ATOM 663 C C . ASP A 1 89 ? -30.504 4.034 28.255 1.00 80.81 89 ASP A C 1
ATOM 665 O O . ASP A 1 89 ? -31.557 3.642 27.755 1.00 80.81 89 ASP A O 1
ATOM 669 N N . ASP A 1 90 ? -29.872 3.354 29.215 1.00 78.69 90 ASP A N 1
ATOM 670 C CA . ASP A 1 90 ? -30.364 2.110 29.830 1.00 78.69 90 ASP A CA 1
ATOM 671 C C . ASP A 1 90 ? -31.483 2.361 30.868 1.00 78.69 90 ASP A C 1
ATOM 673 O O . ASP A 1 90 ? -31.903 1.469 31.603 1.00 78.69 90 ASP A O 1
ATOM 677 N N . GLY A 1 91 ? -31.998 3.595 30.929 1.00 79.44 91 GLY A N 1
ATOM 678 C CA . GLY A 1 91 ? -33.130 3.988 31.768 1.00 79.44 91 GLY A CA 1
ATOM 679 C C . GLY A 1 91 ? -32.747 4.461 33.170 1.00 79.44 91 GLY A C 1
ATOM 680 O O . GLY A 1 91 ? -33.636 4.748 33.978 1.00 79.44 91 GLY A O 1
ATOM 681 N N . HIS A 1 92 ? -31.453 4.577 33.475 1.00 78.56 92 HIS A N 1
ATOM 682 C CA . HIS A 1 92 ? -31.006 5.180 34.723 1.00 78.56 92 HIS A CA 1
ATOM 683 C C . HIS A 1 92 ? -31.139 6.707 34.682 1.00 78.56 92 HIS A C 1
ATOM 685 O O . HIS A 1 92 ? -31.043 7.350 33.639 1.00 78.56 92 HIS A O 1
ATOM 691 N N . GLN A 1 93 ? -31.368 7.304 35.847 1.00 84.25 93 GLN A N 1
ATOM 692 C CA . GLN A 1 93 ? -31.450 8.751 36.018 1.00 84.25 93 GLN A CA 1
ATOM 693 C C . GLN A 1 93 ? -30.522 9.150 37.160 1.00 84.25 93 GLN A C 1
ATOM 695 O O . GLN A 1 93 ? -30.475 8.469 38.184 1.00 84.25 93 GLN A O 1
ATOM 700 N N . GLY A 1 94 ? -29.788 10.246 36.996 1.00 84.25 94 GLY A N 1
ATOM 701 C CA . GLY A 1 94 ? -28.867 10.741 38.014 1.00 84.25 94 GLY A CA 1
ATOM 702 C C . GLY A 1 94 ? -27.750 11.576 37.413 1.00 84.25 94 GLY A C 1
ATOM 703 O O . GLY A 1 94 ? -27.718 11.815 36.209 1.00 84.25 94 GLY A O 1
ATOM 704 N N . THR A 1 95 ? -26.859 12.044 38.273 1.00 89.50 95 THR A N 1
ATOM 705 C CA . THR A 1 95 ? -25.632 12.766 37.935 1.00 89.50 95 THR A CA 1
ATOM 706 C C . THR A 1 95 ? -24.483 11.800 37.636 1.00 89.50 95 THR A C 1
ATOM 708 O O . THR A 1 95 ? -24.548 10.607 37.929 1.00 89.50 95 THR A O 1
ATOM 711 N N . TYR A 1 96 ? -23.365 12.318 37.117 1.00 76.50 96 TYR A N 1
ATOM 712 C CA . TYR A 1 96 ? -22.144 11.522 36.952 1.00 76.50 96 TYR A CA 1
ATOM 713 C C . TYR A 1 96 ? -21.632 10.941 38.285 1.00 76.50 96 TYR A C 1
ATOM 715 O O . TYR A 1 96 ? -21.097 9.836 38.315 1.00 76.50 96 TYR A O 1
ATOM 723 N N . ALA A 1 97 ? -21.859 11.638 39.402 1.00 76.88 97 ALA A N 1
ATOM 724 C CA . ALA A 1 97 ? -21.529 11.120 40.727 1.00 76.88 97 ALA A CA 1
ATOM 725 C C . ALA A 1 97 ? -22.389 9.898 41.105 1.00 76.88 97 ALA A C 1
ATOM 727 O O . ALA A 1 97 ? -21.879 8.960 41.720 1.00 76.88 97 ALA A O 1
ATOM 728 N N . ASP A 1 98 ? -23.657 9.872 40.686 1.00 78.12 98 ASP A N 1
ATOM 729 C CA . ASP A 1 98 ? -24.559 8.732 40.895 1.00 78.12 98 ASP A CA 1
ATOM 730 C C . ASP A 1 98 ? -24.139 7.529 40.037 1.00 78.12 98 ASP A C 1
ATOM 732 O O . ASP A 1 98 ? -24.153 6.393 40.511 1.00 78.12 98 ASP A O 1
ATOM 736 N N . TYR A 1 99 ? -23.659 7.777 38.815 1.00 79.62 99 TYR A N 1
ATOM 737 C CA . TYR A 1 99 ? -23.035 6.763 37.959 1.00 79.62 99 TYR A CA 1
ATOM 738 C C . TYR A 1 99 ? -21.750 6.179 38.576 1.00 79.62 99 TYR A C 1
ATOM 740 O O . TYR A 1 99 ? -21.541 4.965 38.579 1.00 79.62 99 TYR A O 1
ATOM 748 N N . GLU A 1 100 ? -20.888 7.009 39.166 1.00 77.94 100 GLU A N 1
ATOM 749 C CA . GLU A 1 100 ? -19.697 6.515 39.871 1.00 77.94 100 GLU A CA 1
ATOM 750 C C . GLU A 1 100 ? -20.032 5.748 41.156 1.00 77.94 100 GLU A C 1
ATOM 752 O O . GLU A 1 100 ? -19.290 4.845 41.551 1.00 77.94 100 GLU A O 1
ATOM 757 N N . ALA A 1 101 ? -21.115 6.110 41.843 1.00 72.19 101 ALA A N 1
ATOM 758 C CA . ALA A 1 101 ? -21.613 5.368 42.999 1.00 72.19 101 ALA A CA 1
ATOM 759 C C . ALA A 1 101 ? -22.204 4.013 42.580 1.00 72.19 101 ALA A C 1
ATOM 761 O O . ALA A 1 101 ? -21.926 3.003 43.224 1.00 72.19 101 ALA A O 1
ATOM 762 N N . TYR A 1 102 ? -22.936 3.978 41.461 1.00 74.75 102 TYR A N 1
ATOM 763 C CA . TYR A 1 102 ? -23.440 2.753 40.838 1.00 74.75 102 TYR A CA 1
ATOM 764 C C . TYR A 1 102 ? -22.294 1.780 40.506 1.00 74.75 102 TYR A C 1
ATOM 766 O O . TYR A 1 102 ? -22.363 0.601 40.851 1.00 74.75 102 TYR A O 1
ATOM 774 N N . ASN A 1 103 ? -21.189 2.285 39.947 1.00 75.31 103 ASN A N 1
ATOM 775 C CA . ASN A 1 103 ? -20.031 1.465 39.568 1.00 75.31 103 ASN A CA 1
ATO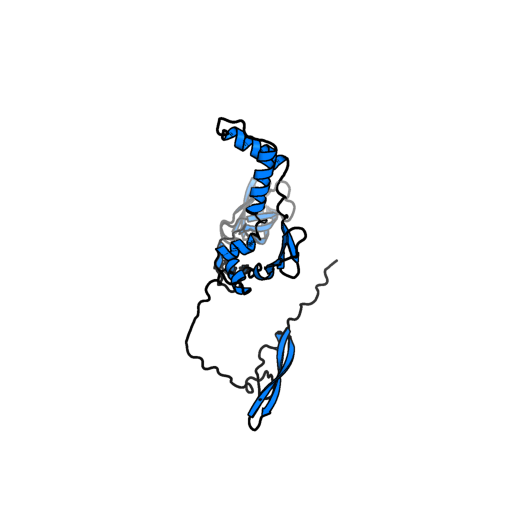M 776 C C . ASN A 1 103 ? -19.150 1.008 40.740 1.00 75.31 103 ASN A C 1
ATOM 778 O O . ASN A 1 103 ? -18.466 -0.008 40.628 1.00 75.31 103 ASN A O 1
ATOM 782 N N . ARG A 1 104 ? -19.130 1.735 41.865 1.00 69.38 104 ARG A N 1
ATOM 783 C CA . ARG A 1 104 ? -18.309 1.369 43.036 1.00 69.38 104 ARG A CA 1
ATOM 784 C C . ARG A 1 104 ? -18.890 0.213 43.858 1.00 69.38 104 ARG A C 1
ATOM 786 O O . ARG A 1 104 ? -18.191 -0.314 44.722 1.00 69.38 104 ARG A O 1
ATOM 793 N N . GLY A 1 105 ? -20.127 -0.209 43.578 1.00 59.50 105 GLY A N 1
ATOM 794 C CA . GLY A 1 105 ? -20.873 -1.122 44.442 1.00 59.50 105 GLY A CA 1
ATOM 795 C C . GLY A 1 105 ? -21.192 -0.479 45.797 1.00 59.50 105 GLY A C 1
ATOM 796 O O . GLY A 1 105 ? -20.679 0.585 46.141 1.00 59.50 105 GLY A O 1
ATOM 797 N N . GLN A 1 106 ? -22.059 -1.111 46.592 1.00 49.22 106 GLN A N 1
ATOM 798 C CA . GLN A 1 106 ? -22.302 -0.622 47.950 1.00 49.22 106 GLN A CA 1
ATOM 799 C C . GLN A 1 106 ? -21.042 -0.852 48.802 1.00 49.22 106 GLN A C 1
ATOM 801 O O . GLN A 1 106 ? -20.585 -1.999 48.883 1.00 49.22 106 GLN A O 1
ATOM 806 N N . PRO A 1 107 ? -20.478 0.196 49.439 1.00 51.47 107 PRO A N 1
ATOM 807 C CA . PRO A 1 107 ? -19.451 0.020 50.455 1.00 51.47 107 PRO A CA 1
ATOM 808 C C . PRO A 1 107 ? -19.931 -0.983 51.506 1.00 51.47 107 PRO A C 1
ATOM 810 O O . PRO A 1 107 ? -21.123 -1.030 51.820 1.00 51.47 107 PRO A O 1
ATOM 813 N N . GLY A 1 108 ? -19.012 -1.781 52.057 1.00 54.66 108 GLY A N 1
ATOM 814 C CA . GLY A 1 108 ? -19.329 -2.632 53.203 1.00 54.66 108 GLY A CA 1
ATOM 815 C C . GLY A 1 108 ? -20.025 -1.813 54.294 1.00 54.66 108 GLY A C 1
ATOM 816 O O . GLY A 1 108 ? -19.709 -0.638 54.492 1.00 54.66 108 GLY A O 1
ATOM 817 N N . VAL A 1 109 ? -21.010 -2.418 54.961 1.00 56.38 109 VAL A N 1
ATOM 818 C CA . VAL A 1 109 ? -21.792 -1.736 55.997 1.00 56.38 109 VAL A CA 1
ATOM 819 C C . VAL A 1 109 ? -20.822 -1.222 57.057 1.00 56.38 109 VAL A C 1
ATOM 821 O O . VAL A 1 109 ? -20.117 -2.009 57.688 1.00 56.38 109 VAL A O 1
ATOM 824 N N . SER A 1 110 ? -20.744 0.100 57.213 1.00 55.72 110 SER A N 1
ATOM 825 C CA . SER A 1 110 ? -19.950 0.691 58.287 1.00 55.72 110 SER A CA 1
ATOM 826 C C . SER A 1 110 ? -20.523 0.233 59.631 1.00 55.72 110 SER A C 1
ATOM 828 O O . SER A 1 110 ? -21.748 0.125 59.742 1.00 55.72 110 SER A O 1
ATOM 830 N N . PRO A 1 111 ? -19.683 -0.045 60.644 1.00 66.44 111 PRO A N 1
ATOM 831 C CA . PRO A 1 111 ? -20.168 -0.415 61.966 1.00 66.44 111 PRO A CA 1
ATOM 832 C C . PRO A 1 111 ? -21.189 0.612 62.462 1.00 66.44 111 PRO A C 1
ATOM 834 O O . PRO A 1 111 ? -20.960 1.819 62.344 1.00 66.44 111 PRO A O 1
ATOM 837 N N . THR A 1 112 ? -22.320 0.152 62.996 1.00 74.38 112 THR A N 1
ATOM 838 C CA . THR A 1 112 ? -23.313 1.066 63.570 1.00 74.38 112 THR A CA 1
ATOM 839 C C . THR A 1 112 ? -22.751 1.728 64.827 1.00 74.38 112 THR A C 1
ATOM 841 O O . THR A 1 112 ? -21.825 1.214 65.463 1.00 74.38 112 THR A O 1
ATOM 844 N N . VAL A 1 113 ? -23.319 2.870 65.219 1.00 67.62 113 VAL A N 1
ATOM 845 C CA . VAL A 1 113 ? -22.915 3.576 66.446 1.00 67.62 113 VAL A CA 1
ATOM 846 C C . VAL A 1 113 ? -23.016 2.648 67.661 1.00 67.62 113 VAL A C 1
ATOM 848 O O . VAL A 1 113 ? -22.136 2.661 68.517 1.00 67.62 113 VAL A O 1
ATOM 851 N N . GLU A 1 114 ? -24.021 1.775 67.697 1.00 73.81 114 GLU A N 1
ATOM 852 C CA . GLU A 1 114 ? -24.233 0.792 68.762 1.00 73.81 114 GLU A CA 1
ATOM 853 C C . GLU A 1 114 ? -23.142 -0.285 68.774 1.00 73.81 114 GLU A C 1
ATOM 855 O O . GLU A 1 114 ? -22.667 -0.668 69.842 1.00 73.81 114 GLU A O 1
ATOM 860 N N . GLN A 1 115 ? -22.698 -0.747 67.601 1.00 68.19 115 GLN A N 1
ATOM 861 C CA . GLN A 1 115 ? -21.600 -1.713 67.484 1.00 68.19 115 GLN A CA 1
ATOM 862 C C . GLN A 1 115 ? -20.269 -1.104 67.937 1.00 68.19 115 GLN A C 1
ATOM 864 O O . GLN A 1 115 ? -19.501 -1.754 68.648 1.00 68.19 115 GLN A O 1
ATOM 869 N N . ILE A 1 116 ? -20.021 0.163 67.588 1.00 73.12 116 ILE A N 1
ATOM 870 C CA . ILE A 1 116 ? -18.841 0.913 68.036 1.00 73.12 116 ILE A CA 1
ATOM 871 C C . ILE A 1 116 ? -18.891 1.114 69.555 1.00 73.12 116 ILE A C 1
ATOM 873 O O . ILE A 1 116 ? -17.910 0.846 70.246 1.00 73.12 116 ILE A O 1
ATOM 877 N N . GLN A 1 117 ? -20.037 1.528 70.102 1.00 70.44 117 GLN A N 1
ATOM 878 C CA . GLN A 1 117 ? -20.210 1.728 71.542 1.00 70.44 117 GLN A CA 1
ATOM 879 C C . GLN A 1 117 ? -20.057 0.429 72.337 1.00 70.44 117 GLN A C 1
ATOM 881 O O . GLN A 1 117 ? -19.398 0.427 73.378 1.00 70.44 117 GLN A O 1
ATOM 886 N N . ALA A 1 118 ? -20.605 -0.683 71.842 1.00 71.94 118 ALA A N 1
ATOM 887 C CA . ALA A 1 118 ? -20.453 -1.992 72.471 1.00 71.94 118 ALA A CA 1
ATOM 888 C C . ALA A 1 118 ? -18.984 -2.450 72.485 1.00 71.94 118 ALA A C 1
ATOM 890 O O . ALA A 1 118 ? -18.496 -2.939 73.508 1.00 71.94 118 ALA A O 1
ATOM 891 N N . ALA A 1 119 ? -18.255 -2.237 71.386 1.00 70.25 119 ALA A N 1
ATOM 892 C CA . ALA A 1 119 ? -16.834 -2.561 71.291 1.00 70.25 119 ALA A CA 1
ATOM 893 C C . ALA A 1 119 ? -15.979 -1.707 72.241 1.00 70.25 119 ALA A C 1
ATOM 895 O O . ALA A 1 119 ? -15.152 -2.244 72.980 1.00 70.25 119 ALA A O 1
ATOM 896 N N . VAL A 1 120 ? -16.223 -0.392 72.283 1.00 77.81 120 VAL A N 1
ATOM 897 C CA . VAL A 1 120 ? -15.532 0.539 73.191 1.00 77.81 120 VAL A CA 1
ATOM 898 C C . VAL A 1 120 ? -15.815 0.189 74.652 1.00 77.81 120 VAL A C 1
ATOM 900 O O . VAL A 1 120 ? -14.889 0.124 75.458 1.00 77.81 120 VAL A O 1
ATOM 903 N N . SER A 1 121 ? -17.073 -0.097 74.995 1.00 73.19 121 SER A N 1
ATOM 904 C CA . SER A 1 121 ? -17.463 -0.493 76.353 1.00 73.19 121 SER A CA 1
ATOM 905 C C . SER A 1 121 ? -16.779 -1.792 76.787 1.00 73.19 121 SER A C 1
ATOM 907 O O . SER A 1 121 ? -16.218 -1.856 77.882 1.00 73.19 121 SER A O 1
ATOM 909 N N . THR A 1 122 ? -16.741 -2.794 75.904 1.00 77.06 122 THR A N 1
ATOM 910 C CA . THR A 1 122 ? -16.063 -4.074 76.163 1.00 77.06 122 THR A CA 1
ATOM 911 C C . THR A 1 122 ? -14.559 -3.881 76.368 1.00 77.06 122 THR A C 1
ATOM 913 O O . THR A 1 122 ? -13.974 -4.457 77.286 1.00 77.06 122 THR A O 1
ATOM 916 N N . TYR A 1 123 ? -13.928 -3.029 75.556 1.00 75.62 123 TYR A N 1
ATOM 917 C CA . TYR A 1 123 ? -12.497 -2.752 75.655 1.00 75.62 123 TYR A CA 1
ATOM 918 C C . TYR A 1 123 ? -12.125 -2.022 76.951 1.00 75.62 123 TYR A C 1
ATOM 920 O O . TYR A 1 123 ? -11.164 -2.415 77.611 1.00 75.62 123 TYR A O 1
ATOM 928 N N . ILE A 1 124 ? -12.893 -0.998 77.342 1.00 77.00 124 ILE A N 1
ATOM 929 C CA . ILE A 1 124 ? -12.662 -0.233 78.579 1.00 77.00 124 ILE A CA 1
ATOM 930 C C . ILE A 1 124 ? -12.874 -1.113 79.818 1.00 77.00 124 ILE A C 1
ATOM 932 O O . ILE A 1 124 ? -12.124 -0.991 80.783 1.00 77.00 124 ILE A O 1
ATOM 936 N N . ALA A 1 125 ? -13.849 -2.027 79.793 1.00 75.75 125 ALA A N 1
ATOM 937 C CA . ALA A 1 125 ? -14.077 -2.965 80.893 1.00 75.75 125 ALA A CA 1
ATOM 938 C C . ALA A 1 125 ? -12.908 -3.950 81.077 1.00 75.75 125 ALA A C 1
ATOM 940 O O . ALA A 1 125 ? -12.543 -4.267 82.208 1.00 75.75 125 ALA A O 1
ATOM 941 N N . ALA A 1 126 ? -12.303 -4.407 79.977 1.00 75.25 126 ALA A N 1
ATOM 942 C CA . ALA A 1 126 ? -11.132 -5.283 80.005 1.00 75.25 126 ALA A CA 1
ATOM 943 C C . ALA A 1 126 ? -9.812 -4.532 80.278 1.00 75.25 126 ALA A C 1
ATOM 945 O O . ALA A 1 126 ? -8.852 -5.140 80.747 1.00 75.25 126 ALA A O 1
ATOM 946 N N . ASN A 1 127 ? -9.761 -3.224 79.999 1.00 69.00 127 ASN A N 1
ATOM 947 C CA . ASN A 1 127 ? -8.570 -2.377 80.108 1.00 69.00 127 ASN A CA 1
ATOM 948 C C . ASN A 1 127 ? -8.909 -1.048 80.808 1.00 69.00 127 ASN A C 1
ATOM 950 O O . ASN A 1 127 ? -8.903 0.008 80.164 1.00 69.00 127 ASN A O 1
ATOM 954 N N . PRO A 1 128 ? -9.234 -1.069 82.113 1.00 70.88 128 PRO A N 1
ATOM 955 C CA . PRO A 1 128 ? -9.597 0.143 82.831 1.00 70.88 128 PRO A CA 1
ATOM 956 C C . PRO A 1 128 ? -8.411 1.123 82.830 1.00 70.88 128 PRO A C 1
ATOM 958 O O . PRO A 1 128 ? -7.301 0.736 83.210 1.00 70.88 128 PRO A O 1
ATOM 961 N N . PRO A 1 129 ? -8.601 2.387 82.407 1.00 62.41 129 PRO A N 1
ATOM 962 C CA . PRO A 1 129 ? -7.521 3.363 82.416 1.00 62.41 129 PRO A CA 1
ATOM 963 C C . PRO A 1 129 ? -7.065 3.619 83.856 1.00 62.41 129 PRO A C 1
ATOM 965 O O . PRO A 1 129 ? -7.883 3.842 84.752 1.00 62.41 129 PRO A O 1
ATOM 968 N N . ALA A 1 130 ? -5.751 3.592 84.088 1.00 63.94 130 ALA A N 1
ATOM 969 C CA . ALA A 1 130 ? -5.184 3.971 85.376 1.00 63.94 130 ALA A CA 1
ATOM 970 C C . ALA A 1 130 ? -5.543 5.435 85.679 1.00 63.94 130 ALA A C 1
ATOM 972 O O . ALA A 1 130 ? -5.410 6.309 84.820 1.00 63.94 130 ALA A O 1
ATOM 973 N N . ALA A 1 131 ? -6.014 5.708 86.895 1.00 59.84 131 ALA A N 1
ATOM 974 C CA . ALA A 1 131 ? -6.409 7.053 87.285 1.00 59.84 131 ALA A CA 1
ATOM 975 C C . ALA A 1 131 ? -5.208 8.016 87.203 1.00 59.84 131 ALA A C 1
ATOM 977 O O . ALA A 1 131 ? -4.245 7.864 87.952 1.00 59.84 131 ALA A O 1
ATOM 978 N N . GLY A 1 132 ? -5.287 9.021 86.319 1.00 61.41 132 GLY A N 1
ATOM 979 C CA . GLY A 1 132 ? -4.484 10.242 86.447 1.00 61.41 132 GLY A CA 1
ATOM 980 C C . GLY A 1 132 ? -3.794 10.818 85.208 1.00 61.41 132 GLY A C 1
ATOM 981 O O . GLY A 1 132 ? -3.291 11.930 85.326 1.00 61.41 132 GLY A O 1
ATOM 982 N N . GLN A 1 133 ? -3.764 10.167 84.037 1.00 59.72 133 GLN A N 1
ATOM 983 C CA . GLN A 1 133 ? -3.221 10.789 82.812 1.00 59.72 133 GLN A CA 1
ATOM 984 C C . GLN A 1 133 ? -3.980 10.363 81.549 1.00 59.72 133 GLN A C 1
ATOM 986 O O . GLN A 1 133 ? -4.339 9.197 81.398 1.00 59.72 133 GLN A O 1
ATOM 991 N N . ASN A 1 134 ? -4.210 11.318 80.639 1.00 64.69 134 ASN A N 1
ATOM 992 C CA . ASN A 1 134 ? -4.776 11.042 79.319 1.00 64.69 134 ASN A CA 1
ATOM 993 C C . ASN A 1 134 ? -3.824 10.128 78.538 1.00 64.69 134 ASN A C 1
ATOM 995 O O . ASN A 1 134 ? -2.611 10.338 78.560 1.00 64.69 134 ASN A O 1
ATOM 999 N N . ALA A 1 135 ? -4.369 9.132 77.839 1.00 67.62 135 ALA A N 1
ATOM 1000 C CA . ALA A 1 135 ? -3.571 8.279 76.968 1.00 67.62 135 ALA A CA 1
ATOM 1001 C C . ALA A 1 135 ? -2.863 9.121 75.895 1.00 67.62 135 ALA A C 1
ATOM 1003 O O . ALA A 1 135 ? -3.459 10.025 75.310 1.00 67.62 135 ALA A O 1
ATOM 1004 N N . THR A 1 136 ? -1.594 8.815 75.636 1.00 79.75 136 THR A N 1
ATOM 1005 C CA . THR A 1 136 ? -0.844 9.421 74.527 1.00 79.75 136 THR A CA 1
ATOM 1006 C C . THR A 1 136 ? -1.310 8.859 73.182 1.00 79.75 136 THR A C 1
ATOM 1008 O O . THR A 1 136 ? -1.725 7.700 73.104 1.00 79.75 136 THR A O 1
ATOM 1011 N N . ASP A 1 137 ? -1.163 9.626 72.100 1.00 77.56 137 ASP A N 1
ATOM 1012 C CA . ASP A 1 137 ? -1.508 9.183 70.737 1.00 77.56 137 ASP A CA 1
ATOM 1013 C C . ASP A 1 137 ? -0.810 7.867 70.349 1.00 77.56 137 ASP A C 1
ATOM 1015 O O . ASP A 1 137 ? -1.385 7.028 69.656 1.00 77.56 137 ASP A O 1
ATOM 1019 N N . ALA A 1 138 ? 0.411 7.639 70.847 1.00 78.12 138 ALA A N 1
ATOM 1020 C CA . ALA A 1 138 ? 1.156 6.400 70.632 1.00 78.12 138 ALA A CA 1
ATOM 1021 C C . ALA A 1 138 ? 0.500 5.193 71.323 1.00 78.12 138 ALA A C 1
ATOM 1023 O O . ALA A 1 138 ? 0.411 4.117 70.733 1.00 78.12 138 ALA A O 1
ATOM 1024 N N . GLN A 1 139 ? 0.005 5.367 72.552 1.00 77.75 139 GLN A N 1
ATOM 1025 C CA . GLN A 1 139 ? -0.716 4.316 73.278 1.00 77.75 139 GLN A CA 1
ATOM 1026 C C . GLN A 1 139 ? -2.070 4.018 72.629 1.00 77.75 139 GLN A C 1
ATOM 1028 O O . GLN A 1 139 ? -2.453 2.853 72.532 1.00 77.75 139 GLN A O 1
ATOM 1033 N N . VAL A 1 140 ? -2.764 5.049 72.136 1.00 81.06 140 VAL A N 1
ATOM 1034 C CA . VAL A 1 140 ? -4.020 4.888 71.388 1.00 81.06 140 VAL A CA 1
ATOM 1035 C C . VAL A 1 140 ? -3.770 4.149 70.072 1.00 81.06 140 VAL A C 1
ATOM 1037 O O . VAL A 1 140 ? -4.440 3.159 69.790 1.00 81.06 140 VAL A O 1
ATOM 1040 N N . SER A 1 141 ? -2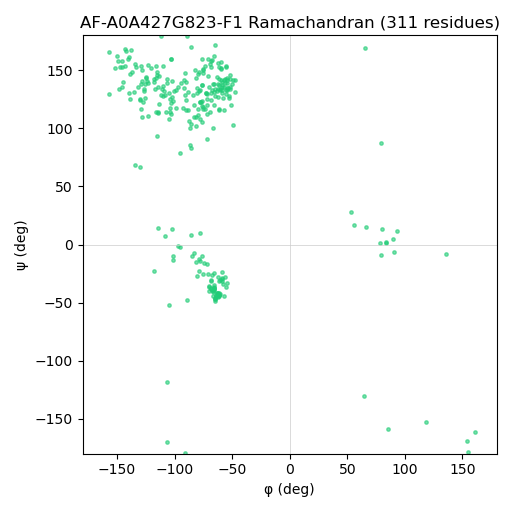.767 4.561 69.295 1.00 75.56 141 SER A N 1
ATOM 1041 C CA . SER A 1 141 ? -2.404 3.915 68.027 1.00 75.56 141 SER A CA 1
ATOM 1042 C C . SER A 1 141 ? -1.998 2.447 68.216 1.00 75.56 141 SER A C 1
ATOM 1044 O O . SER A 1 141 ? -2.462 1.568 67.487 1.00 75.56 141 SER A O 1
ATOM 1046 N N . GLN A 1 142 ? -1.209 2.148 69.256 1.00 78.81 142 GLN A N 1
ATOM 1047 C CA . GLN A 1 142 ? -0.811 0.779 69.587 1.00 78.81 142 GLN A CA 1
ATOM 1048 C C . GLN A 1 142 ? -2.015 -0.090 69.978 1.00 78.81 142 GLN A C 1
ATOM 1050 O O . GLN A 1 142 ? -2.130 -1.222 69.509 1.00 78.81 142 GLN A O 1
ATOM 1055 N N . ALA A 1 143 ? -2.923 0.436 70.804 1.00 78.12 143 ALA A N 1
ATOM 1056 C CA . ALA A 1 143 ? -4.147 -0.259 71.197 1.00 78.12 143 ALA A CA 1
ATOM 1057 C C . ALA A 1 143 ? -5.052 -0.561 69.992 1.00 78.12 143 ALA A C 1
ATOM 1059 O O . ALA A 1 143 ? -5.548 -1.680 69.857 1.00 78.12 143 ALA A O 1
ATOM 1060 N N . VAL A 1 144 ? -5.218 0.405 69.083 1.00 83.94 144 VAL A N 1
ATOM 1061 C CA . VAL A 1 144 ? -6.001 0.235 67.849 1.00 83.94 144 VAL A CA 1
ATOM 1062 C C . VAL A 1 144 ? -5.371 -0.820 66.936 1.00 83.94 144 VAL A C 1
ATOM 1064 O O . VAL A 1 144 ? -6.081 -1.685 66.432 1.00 83.94 144 VAL A O 1
ATOM 1067 N N . SER A 1 145 ? -4.046 -0.804 66.765 1.00 81.75 145 SER A N 1
ATOM 1068 C CA . SER A 1 145 ? -3.322 -1.795 65.955 1.00 81.75 145 SER A CA 1
ATOM 1069 C C . SER A 1 145 ? -3.472 -3.220 66.505 1.00 81.75 145 SER A C 1
ATOM 1071 O O . SER A 1 145 ? -3.806 -4.142 65.761 1.00 81.75 145 SER A O 1
ATOM 1073 N N . VAL A 1 146 ? -3.320 -3.404 67.824 1.00 84.94 146 VAL A N 1
ATOM 1074 C CA . VAL A 1 146 ? -3.535 -4.702 68.492 1.00 84.94 146 VAL A CA 1
ATOM 1075 C C . VAL A 1 146 ? -4.981 -5.172 68.326 1.00 84.94 146 VAL A C 1
ATOM 1077 O O . VAL A 1 146 ? -5.218 -6.340 68.016 1.00 84.94 146 VAL A O 1
ATOM 1080 N N . TYR A 1 147 ? -5.948 -4.267 68.488 1.00 82.50 147 TYR A N 1
ATOM 1081 C CA . TYR A 1 147 ? -7.363 -4.594 68.341 1.00 82.50 147 TYR A CA 1
ATOM 1082 C C . TYR A 1 147 ? -7.717 -5.009 66.908 1.00 82.50 147 TYR A C 1
ATOM 1084 O O . TYR A 1 147 ? -8.353 -6.046 66.736 1.00 82.50 147 TYR A O 1
ATOM 1092 N N . LEU A 1 148 ? -7.269 -4.260 65.893 1.00 83.19 148 LEU A N 1
ATOM 1093 C CA . LEU A 1 148 ? -7.500 -4.574 64.476 1.00 83.19 148 LEU A CA 1
ATOM 1094 C C . LEU A 1 148 ? -6.741 -5.825 64.015 1.00 83.19 148 LEU A C 1
ATOM 1096 O O . LEU A 1 148 ? -7.230 -6.539 63.149 1.00 83.19 148 LEU A O 1
ATOM 1100 N N . GLY A 1 149 ? -5.579 -6.130 64.598 1.00 80.94 149 GLY A N 1
ATOM 1101 C CA . GLY A 1 149 ? -4.870 -7.386 64.336 1.00 80.94 149 GLY A CA 1
ATOM 1102 C C . GLY A 1 149 ? -5.600 -8.612 64.897 1.00 80.94 149 GLY A C 1
ATOM 1103 O O . GLY A 1 149 ? -5.616 -9.662 64.261 1.00 80.94 149 GLY A O 1
ATOM 1104 N N . ALA A 1 150 ? -6.227 -8.479 66.071 1.00 80.81 150 ALA A N 1
ATOM 1105 C CA . ALA A 1 150 ? -7.031 -9.538 66.686 1.00 80.81 150 ALA A CA 1
ATOM 1106 C C . ALA A 1 150 ? -8.454 -9.640 66.101 1.00 80.81 150 ALA A C 1
ATOM 1108 O O . ALA A 1 150 ? -9.050 -10.715 66.118 1.00 80.81 150 ALA A O 1
ATOM 1109 N N . HIS A 1 151 ? -8.984 -8.532 65.579 1.00 74.50 151 HIS A N 1
ATOM 1110 C CA . HIS A 1 151 ? -10.315 -8.418 64.983 1.00 74.50 151 HIS A CA 1
ATOM 1111 C C . HIS A 1 151 ? -10.201 -7.748 63.609 1.00 74.50 151 HIS A C 1
ATOM 1113 O O . HIS A 1 151 ? -10.652 -6.608 63.444 1.00 74.50 151 HIS A O 1
ATOM 1119 N N . PRO A 1 152 ? -9.568 -8.415 62.626 1.00 74.75 152 PRO A N 1
ATOM 1120 C CA . PRO A 1 152 ? -9.472 -7.855 61.291 1.00 74.75 152 PRO A CA 1
ATOM 1121 C C . PRO A 1 152 ? -10.891 -7.611 60.763 1.00 74.75 152 PRO A C 1
ATOM 1123 O O . PRO A 1 152 ? -11.753 -8.488 60.900 1.00 74.75 152 PRO A O 1
ATOM 1126 N N . PRO A 1 153 ? -11.175 -6.429 60.188 1.00 69.50 153 PRO A N 1
ATOM 1127 C CA . PRO A 1 153 ? -12.430 -6.232 59.486 1.00 69.50 153 PRO A CA 1
ATOM 1128 C C . PRO A 1 153 ? -12.530 -7.294 58.390 1.00 69.50 153 PRO A C 1
ATOM 1130 O O . PRO A 1 153 ? -11.526 -7.648 57.775 1.00 69.50 153 PRO A O 1
ATOM 1133 N N . ALA A 1 154 ? -13.731 -7.827 58.167 1.00 70.94 154 ALA A N 1
ATOM 1134 C CA . ALA A 1 154 ? -13.931 -8.773 57.082 1.00 70.94 154 ALA A CA 1
ATOM 1135 C C . ALA A 1 154 ? -13.470 -8.128 55.769 1.00 70.94 154 ALA A C 1
ATOM 1137 O O . ALA A 1 154 ? -13.877 -6.999 55.469 1.00 70.94 154 ALA A O 1
ATOM 1138 N N . ASP A 1 155 ? -12.636 -8.838 55.006 1.00 69.88 155 ASP A N 1
ATOM 1139 C CA . ASP A 1 155 ? -12.242 -8.386 53.679 1.00 69.88 155 ASP A CA 1
ATOM 1140 C C . ASP A 1 155 ? -13.503 -8.059 52.873 1.00 69.88 155 ASP A C 1
ATOM 1142 O O . ASP A 1 155 ? -14.498 -8.797 52.887 1.00 69.88 155 ASP A O 1
ATOM 1146 N N . GLY A 1 156 ? -13.472 -6.926 52.170 1.00 69.12 156 GLY A N 1
ATOM 1147 C CA . GLY A 1 156 ? -14.504 -6.625 51.188 1.00 69.12 156 GLY A CA 1
ATOM 1148 C C . GLY A 1 156 ? -14.607 -7.781 50.192 1.00 69.12 156 GLY A C 1
ATOM 1149 O O . GLY A 1 156 ? -13.598 -8.377 49.813 1.00 69.12 156 GLY A O 1
ATOM 1150 N N . ARG A 1 157 ? -15.825 -8.123 49.760 1.00 79.25 157 ARG A N 1
ATOM 1151 C CA . ARG A 1 157 ? -16.006 -9.179 48.753 1.00 79.25 157 ARG A CA 1
ATOM 1152 C C . ARG A 1 157 ? -15.249 -8.796 47.478 1.00 79.25 157 ARG A C 1
ATOM 1154 O O . ARG A 1 157 ? -15.418 -7.680 46.986 1.00 79.25 157 ARG A O 1
ATOM 1161 N N . SER A 1 158 ? -14.444 -9.712 46.939 1.00 82.56 158 SER A N 1
ATOM 1162 C CA . SER A 1 158 ? -13.739 -9.495 45.671 1.00 82.56 158 SER A CA 1
ATOM 1163 C C . SER A 1 158 ? -14.731 -9.312 44.521 1.00 82.56 158 SER A C 1
ATOM 1165 O O . SER A 1 158 ? -15.870 -9.771 44.596 1.00 82.56 158 SER A O 1
ATOM 1167 N N . VAL A 1 159 ? -14.305 -8.638 43.454 1.00 89.00 159 VAL A N 1
ATOM 1168 C CA . VAL A 1 159 ? -15.107 -8.476 42.236 1.00 89.00 159 VAL A CA 1
ATOM 1169 C C . VAL A 1 159 ? -14.628 -9.466 41.180 1.00 89.00 159 VAL A C 1
ATOM 1171 O O . VAL A 1 159 ? -13.432 -9.571 40.918 1.00 89.00 159 VAL A O 1
ATOM 1174 N N . GLU A 1 160 ? -15.568 -10.173 40.566 1.00 91.69 160 GLU A N 1
ATOM 1175 C CA . GLU A 1 160 ? -15.351 -11.053 39.419 1.00 91.69 160 GLU A CA 1
ATOM 1176 C C . GLU A 1 160 ? -15.922 -10.384 38.161 1.00 91.69 160 GLU A C 1
ATOM 1178 O O . GLU A 1 160 ? -16.970 -9.740 38.232 1.00 91.69 160 GLU A O 1
ATOM 1183 N N . ILE A 1 161 ? -15.244 -10.533 37.015 1.00 94.69 161 ILE A N 1
ATOM 1184 C CA . ILE A 1 161 ? -15.643 -9.958 35.718 1.00 94.69 161 ILE A CA 1
ATOM 1185 C C . ILE A 1 161 ? -15.716 -11.072 34.674 1.00 94.69 161 ILE A C 1
ATOM 1187 O O . ILE A 1 161 ? -14.831 -11.926 34.620 1.00 94.69 161 ILE A O 1
ATOM 1191 N N . GLN A 1 162 ? -16.740 -11.042 33.823 1.00 94.56 162 GLN A N 1
ATOM 1192 C CA . GLN A 1 162 ? -16.884 -11.970 32.700 1.00 94.56 162 GLN A CA 1
ATOM 1193 C C . GLN A 1 162 ? -17.479 -11.295 31.459 1.00 94.56 162 GLN A C 1
ATOM 1195 O O . GLN A 1 162 ? -18.017 -10.190 31.533 1.00 94.56 162 GLN A O 1
ATOM 1200 N N . VAL A 1 163 ? -17.414 -11.996 30.324 1.00 95.75 163 VAL A N 1
ATOM 1201 C CA . VAL A 1 163 ? -18.157 -11.657 29.102 1.00 95.75 163 VAL A CA 1
ATOM 1202 C C . VAL A 1 163 ? -19.168 -12.768 28.837 1.00 95.75 163 VAL A C 1
ATOM 1204 O O . VAL A 1 163 ? -18.773 -13.903 28.574 1.00 95.75 163 VAL A O 1
ATOM 1207 N N . ALA A 1 164 ? -20.458 -12.452 28.924 1.00 93.56 164 ALA A N 1
ATOM 1208 C CA . ALA A 1 164 ? -21.559 -13.397 28.734 1.00 93.56 164 ALA A CA 1
ATOM 1209 C C . ALA A 1 164 ? -22.808 -12.672 28.214 1.00 93.56 164 ALA A C 1
ATOM 1211 O O . ALA A 1 164 ? -22.984 -11.481 28.462 1.00 93.56 164 ALA A O 1
ATOM 1212 N N . ASP A 1 165 ? -23.656 -13.378 27.461 1.00 92.75 165 ASP A N 1
ATOM 1213 C CA . ASP A 1 165 ? -24.953 -12.884 26.963 1.00 92.75 165 ASP A CA 1
ATOM 1214 C C . ASP A 1 165 ? -24.901 -11.544 26.204 1.00 92.75 165 ASP A C 1
ATOM 1216 O O . ASP A 1 165 ? -25.864 -10.784 26.172 1.00 92.75 165 ASP A O 1
ATOM 1220 N N . GLY A 1 166 ? -23.761 -11.236 25.577 1.00 90.81 166 GLY A N 1
ATOM 1221 C CA . GLY A 1 166 ? -23.556 -9.972 24.869 1.00 90.81 166 GLY A CA 1
ATOM 1222 C C . GLY A 1 166 ? -23.211 -8.783 25.769 1.00 90.81 166 GLY A C 1
ATOM 1223 O O . GLY A 1 166 ? -23.225 -7.655 25.282 1.00 90.81 166 GLY A O 1
ATOM 1224 N N . TYR A 1 167 ? -22.854 -9.009 27.037 1.00 90.69 167 TYR A N 1
ATOM 1225 C CA . TYR A 1 167 ? -22.435 -7.982 27.992 1.00 90.69 167 TYR A CA 1
ATOM 1226 C C . TYR A 1 167 ? -21.100 -8.327 28.663 1.00 90.69 167 TYR A C 1
ATOM 1228 O O . TYR A 1 167 ? -20.770 -9.491 28.896 1.00 90.69 167 TYR A O 1
ATOM 1236 N N . ILE A 1 168 ? -20.346 -7.292 29.029 1.00 91.00 168 ILE A N 1
ATOM 1237 C CA . ILE A 1 168 ? -19.372 -7.367 30.118 1.00 91.00 168 ILE A CA 1
ATOM 1238 C C . ILE A 1 168 ? -20.172 -7.271 31.415 1.00 91.00 168 ILE A C 1
ATOM 1240 O O . ILE A 1 168 ? -20.922 -6.312 31.614 1.00 91.00 168 ILE A O 1
ATOM 1244 N N . GLN A 1 169 ? -20.031 -8.270 32.278 1.00 93.31 169 GLN A N 1
ATOM 1245 C CA . GLN A 1 169 ? -20.764 -8.392 33.534 1.00 93.31 169 GLN A CA 1
ATOM 1246 C C . GLN A 1 169 ? -19.790 -8.424 34.708 1.00 93.31 169 GLN A C 1
ATOM 1248 O O . GLN A 1 169 ? -18.662 -8.905 34.572 1.00 93.31 169 GLN A O 1
ATOM 1253 N N . ALA A 1 170 ? -20.241 -7.959 35.871 1.00 91.31 170 ALA A N 1
ATOM 1254 C CA . ALA A 1 170 ? -19.493 -8.074 37.116 1.00 91.31 170 ALA A CA 1
ATOM 1255 C C . ALA A 1 170 ? -20.374 -8.555 38.269 1.00 91.31 170 ALA A C 1
ATOM 1257 O O . ALA A 1 170 ? -21.592 -8.361 38.271 1.00 91.31 170 ALA A O 1
ATOM 1258 N N . ARG A 1 171 ? -19.747 -9.171 39.271 1.00 87.69 171 ARG A N 1
ATOM 1259 C CA . ARG A 1 171 ? -20.375 -9.470 40.563 1.00 87.69 171 ARG A CA 1
ATOM 1260 C C . ARG A 1 171 ? -19.371 -9.369 41.697 1.00 87.69 171 ARG A C 1
ATOM 1262 O O . ARG A 1 171 ? -18.176 -9.545 41.489 1.00 87.69 171 ARG A O 1
ATOM 1269 N N . GLN A 1 172 ? -19.870 -9.169 42.911 1.00 88.06 172 GLN A N 1
ATOM 1270 C CA . GLN A 1 172 ? -19.104 -9.483 44.116 1.00 88.06 172 GLN A CA 1
ATOM 1271 C C . GLN A 1 172 ? -19.086 -11.005 44.329 1.00 88.06 172 GLN A C 1
ATOM 1273 O O . GLN A 1 172 ? -20.077 -11.668 44.013 1.00 88.06 172 GLN A O 1
ATOM 1278 N N . THR A 1 173 ? -18.010 -11.567 44.884 1.00 83.38 173 THR A N 1
ATOM 1279 C CA . THR A 1 173 ? -17.892 -13.010 45.157 1.00 83.38 173 THR A CA 1
ATOM 1280 C C . THR A 1 173 ? -19.115 -13.523 45.925 1.00 83.38 173 THR A C 1
ATOM 1282 O O . THR A 1 173 ? -19.417 -13.051 47.022 1.00 83.38 173 THR A O 1
ATOM 1285 N N . GLY A 1 174 ? -19.830 -14.489 45.338 1.00 81.00 174 GLY A N 1
ATOM 1286 C CA . GLY A 1 174 ? -21.059 -15.071 45.900 1.00 81.00 174 GLY A CA 1
ATOM 1287 C C . GLY A 1 174 ? -22.354 -14.287 45.632 1.00 81.00 174 GLY A C 1
ATOM 1288 O O . GLY A 1 174 ? -23.413 -14.704 46.093 1.00 81.00 174 GLY A O 1
ATOM 1289 N N . GLY A 1 175 ? -22.292 -13.171 44.900 1.00 85.25 175 GLY A N 1
ATOM 1290 C CA . GLY A 1 175 ? -23.448 -12.384 44.463 1.00 85.25 175 GLY A CA 1
ATOM 1291 C C . GLY A 1 175 ? -24.000 -12.790 43.090 1.00 85.25 175 GLY A C 1
ATOM 1292 O O . GLY A 1 175 ? -23.495 -13.699 42.427 1.00 85.25 175 GLY A O 1
ATOM 1293 N N . ALA A 1 176 ? -25.046 -12.089 42.650 1.00 90.44 176 ALA A N 1
ATOM 1294 C CA . ALA A 1 176 ? -25.585 -12.211 41.296 1.00 90.44 176 ALA A CA 1
ATOM 1295 C C . ALA A 1 176 ? -24.778 -11.365 40.295 1.00 90.44 176 ALA A C 1
ATOM 1297 O O . ALA A 1 176 ? -24.229 -10.326 40.660 1.00 90.44 176 ALA A O 1
ATOM 1298 N N . TRP A 1 177 ? -24.721 -11.811 39.037 1.00 92.06 177 TRP A N 1
ATOM 1299 C CA . TRP A 1 177 ? -24.105 -11.062 37.939 1.00 92.06 177 TRP A CA 1
ATOM 1300 C C . TRP A 1 177 ? -24.976 -9.877 37.524 1.00 92.06 177 TRP A C 1
ATOM 1302 O O . TRP A 1 177 ? -26.169 -10.042 37.278 1.00 92.06 177 TRP A O 1
ATOM 1312 N N . GLY A 1 178 ? -24.364 -8.697 37.431 1.00 85.50 178 GLY A N 1
ATOM 1313 C CA . GLY A 1 178 ? -24.958 -7.498 36.845 1.00 85.50 178 GLY A CA 1
ATOM 1314 C C . GLY A 1 178 ? -24.288 -7.150 35.518 1.00 85.50 178 GLY A C 1
ATOM 1315 O O . GLY A 1 178 ? -23.061 -7.204 35.407 1.00 85.50 178 GLY A O 1
ATOM 1316 N N . SER A 1 179 ? -25.087 -6.792 34.513 1.00 91.00 179 SER A N 1
ATOM 1317 C CA . SER A 1 179 ? -24.599 -6.271 33.233 1.00 91.00 179 SER A CA 1
ATOM 1318 C C . SER A 1 179 ? -24.062 -4.855 33.396 1.00 91.00 179 SER A C 1
ATOM 1320 O O . SER A 1 179 ? -24.740 -4.004 33.958 1.00 91.00 179 SER A O 1
ATOM 1322 N N . LEU A 1 180 ? -22.847 -4.610 32.898 1.00 83.56 180 LEU A N 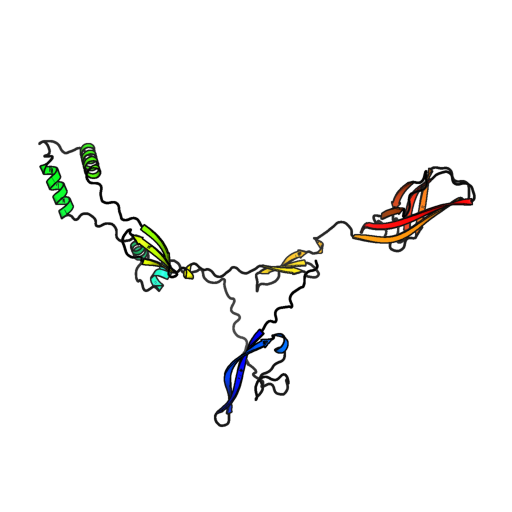1
ATOM 1323 C CA . LEU A 1 180 ? -22.207 -3.294 32.946 1.00 83.56 180 LEU A CA 1
ATOM 1324 C C . LEU A 1 180 ? -22.224 -2.609 31.582 1.00 83.56 180 LEU A C 1
ATOM 1326 O O . LEU A 1 180 ? -22.613 -1.454 31.460 1.00 83.56 180 LEU A O 1
ATOM 1330 N N . ILE A 1 181 ? -21.746 -3.312 30.553 1.00 83.69 181 ILE A N 1
ATOM 1331 C CA . ILE A 1 181 ? -21.535 -2.739 29.220 1.00 83.69 181 ILE A CA 1
ATOM 1332 C C . ILE A 1 181 ? -21.980 -3.756 28.178 1.00 83.69 181 ILE A C 1
ATOM 1334 O O . ILE A 1 181 ? -21.486 -4.883 28.174 1.00 83.69 181 ILE A O 1
ATOM 1338 N N . ALA A 1 182 ? -22.878 -3.365 27.275 1.00 85.69 182 ALA A N 1
ATOM 1339 C CA . ALA A 1 182 ? -23.203 -4.175 26.105 1.00 85.69 182 ALA A CA 1
ATOM 1340 C C . ALA A 1 182 ? -21.973 -4.281 25.191 1.00 85.69 182 ALA A C 1
ATOM 1342 O O . ALA A 1 182 ? -21.403 -3.275 24.787 1.00 85.69 182 ALA A O 1
ATOM 1343 N N . VAL A 1 183 ? -21.568 -5.488 24.807 1.00 84.50 183 VAL A N 1
ATOM 1344 C CA . VAL A 1 183 ? -20.406 -5.707 23.927 1.00 84.50 183 VAL A CA 1
ATOM 1345 C C . VAL A 1 183 ? -20.608 -5.030 22.567 1.00 84.50 183 VAL A C 1
ATOM 1347 O O . VAL A 1 183 ? -19.652 -4.550 21.964 1.00 84.50 183 VAL A O 1
ATOM 1350 N N . SER A 1 184 ? -21.855 -4.917 22.104 1.00 81.81 184 SER A N 1
ATOM 1351 C CA . SER A 1 184 ? -22.204 -4.210 20.868 1.00 81.81 184 SER A CA 1
ATOM 1352 C C . SER A 1 184 ? -21.873 -2.716 20.899 1.00 81.81 184 SER A C 1
ATOM 1354 O O . SER A 1 184 ? -21.584 -2.153 19.847 1.00 81.81 184 SER A O 1
ATOM 1356 N N . SER A 1 185 ? -21.864 -2.069 22.070 1.00 79.38 185 SER A N 1
ATOM 1357 C CA . SER A 1 185 ? -21.507 -0.647 22.182 1.00 79.38 185 SER A CA 1
ATOM 1358 C C . SER A 1 185 ? -19.997 -0.403 22.109 1.00 79.38 185 SER A C 1
ATOM 1360 O O . SER A 1 185 ? -19.568 0.726 21.884 1.00 79.38 185 SER A O 1
ATOM 1362 N N . LEU A 1 186 ? -19.190 -1.459 22.256 1.00 79.31 186 LEU A N 1
ATOM 1363 C CA . LEU A 1 186 ? -17.733 -1.411 22.113 1.00 79.31 186 LEU A CA 1
ATOM 1364 C C . LEU A 1 186 ? -17.281 -1.566 20.654 1.00 79.31 186 LEU A C 1
ATOM 1366 O O . LEU A 1 186 ? -16.107 -1.356 20.347 1.00 79.31 186 LEU A O 1
ATOM 1370 N N . ALA A 1 187 ? -18.193 -1.926 19.748 1.00 72.06 187 ALA A N 1
ATOM 1371 C CA . ALA A 1 187 ? -17.898 -2.044 18.331 1.00 72.06 187 ALA A CA 1
ATOM 1372 C C . ALA A 1 187 ? -17.986 -0.671 17.646 1.00 72.06 187 ALA A C 1
ATOM 1374 O O . ALA A 1 187 ? -19.064 -0.108 17.462 1.00 72.06 187 ALA A O 1
ATOM 1375 N N . GLY A 1 188 ? -16.835 -0.133 17.237 1.00 69.00 188 GLY A N 1
ATOM 1376 C CA . GLY A 1 188 ? -16.780 0.967 16.276 1.00 69.00 188 GLY A CA 1
ATOM 1377 C C . GLY A 1 188 ? -17.033 0.473 14.849 1.00 69.00 188 GLY A C 1
ATOM 1378 O O . GLY A 1 188 ? -16.850 -0.706 14.545 1.00 69.00 188 GLY A O 1
ATOM 1379 N N . SER A 1 189 ? -17.419 1.381 13.949 1.00 74.56 189 SER A N 1
ATOM 1380 C CA . SER A 1 189 ? -17.411 1.067 12.514 1.00 74.56 189 SER A CA 1
ATOM 1381 C C . SER A 1 189 ? -15.990 0.711 12.071 1.00 74.56 189 SER A C 1
ATOM 1383 O O . SER A 1 189 ? -15.029 1.349 12.506 1.00 74.56 189 SER A O 1
ATOM 1385 N N . ASN A 1 190 ? -15.847 -0.272 11.180 1.00 71.56 190 ASN A N 1
ATOM 1386 C CA . ASN A 1 190 ? -14.554 -0.558 10.561 1.00 71.56 190 ASN A CA 1
ATOM 1387 C C . ASN A 1 190 ? -14.013 0.708 9.873 1.00 71.56 190 ASN A C 1
ATOM 1389 O O . ASN A 1 190 ? -14.763 1.443 9.227 1.00 71.56 190 ASN A O 1
ATOM 1393 N N . GLY A 1 191 ? -12.707 0.957 9.997 1.00 73.25 191 GLY A N 1
ATOM 1394 C CA . GLY A 1 191 ? -12.054 2.055 9.283 1.00 73.25 191 GLY A CA 1
ATOM 1395 C C . GLY A 1 191 ? -12.186 1.904 7.762 1.00 73.25 191 GLY A C 1
ATOM 1396 O O . GLY A 1 191 ? -12.291 0.789 7.247 1.00 73.25 191 GLY A O 1
ATOM 1397 N N . LYS A 1 192 ? -12.169 3.025 7.026 1.00 83.06 192 LYS A N 1
ATOM 1398 C CA . LYS A 1 192 ? -12.194 3.005 5.553 1.00 83.06 192 LYS A CA 1
ATOM 1399 C C . LYS A 1 192 ? -10.950 2.290 5.010 1.00 83.06 192 LYS A C 1
ATOM 1401 O O . LYS A 1 192 ? -9.836 2.574 5.449 1.00 83.06 192 LYS A O 1
ATOM 1406 N N . SER A 1 193 ? -11.132 1.392 4.042 1.00 87.88 193 SER A N 1
ATOM 1407 C CA . SER A 1 193 ? -10.029 0.692 3.373 1.00 87.88 193 SER A CA 1
ATOM 1408 C C . SER A 1 193 ? -9.234 1.627 2.457 1.00 87.88 193 SER A C 1
ATOM 1410 O O . SER A 1 193 ? -9.727 2.676 2.047 1.00 87.88 193 SER A O 1
ATOM 1412 N N . ILE A 1 194 ? -7.995 1.246 2.139 1.00 93.00 194 ILE A N 1
ATOM 1413 C CA . ILE A 1 194 ? -7.160 1.936 1.151 1.00 93.00 194 ILE A CA 1
ATOM 1414 C C . ILE A 1 194 ? -7.269 1.213 -0.189 1.00 93.00 194 ILE A C 1
ATOM 1416 O O . ILE A 1 194 ? -7.166 -0.011 -0.252 1.00 93.00 194 ILE A O 1
ATOM 1420 N N . GLU A 1 195 ? -7.431 1.985 -1.256 1.00 94.56 195 GLU A N 1
ATOM 1421 C CA . GLU A 1 195 ? -7.436 1.517 -2.637 1.00 94.56 195 GLU A CA 1
ATOM 1422 C C . GLU A 1 195 ? -6.248 2.124 -3.386 1.00 94.56 195 GLU A C 1
ATOM 1424 O O . GLU A 1 195 ? -5.878 3.279 -3.157 1.00 94.56 195 GLU A O 1
ATOM 1429 N N . LEU A 1 196 ? -5.654 1.339 -4.286 1.00 97.00 196 LEU A N 1
ATOM 1430 C CA . LEU A 1 196 ? -4.533 1.740 -5.132 1.00 97.00 196 LEU A CA 1
ATOM 1431 C C . LEU A 1 196 ? -4.898 1.528 -6.598 1.00 97.00 196 LEU A C 1
ATOM 1433 O O . LEU A 1 196 ? -5.495 0.511 -6.951 1.00 97.00 196 LEU A O 1
ATOM 1437 N N . GLN A 1 197 ? -4.494 2.458 -7.456 1.00 96.06 197 GLN A N 1
ATOM 1438 C CA . GLN A 1 197 ? -4.622 2.310 -8.903 1.00 96.06 197 GLN A CA 1
ATOM 1439 C C . GLN A 1 197 ? -3.389 2.848 -9.623 1.00 96.06 197 GLN A C 1
ATOM 1441 O O . GLN A 1 197 ? -2.638 3.666 -9.093 1.00 96.06 197 GLN A O 1
ATOM 1446 N N . LYS A 1 198 ? -3.199 2.401 -10.863 1.00 96.81 198 LYS A N 1
ATOM 1447 C CA . LYS A 1 198 ? -2.187 2.930 -11.774 1.00 96.81 198 LYS A CA 1
ATOM 1448 C C . LYS A 1 198 ? -2.872 3.719 -12.884 1.00 96.81 198 LYS A C 1
ATOM 1450 O O . LYS A 1 198 ? -3.787 3.206 -13.523 1.00 96.81 198 LYS A O 1
ATOM 1455 N N . THR A 1 199 ? -2.375 4.919 -13.155 1.00 96.19 199 THR A N 1
ATOM 1456 C CA . THR A 1 199 ? -2.748 5.730 -14.319 1.00 96.19 199 THR A CA 1
ATOM 1457 C C . THR A 1 199 ? -1.622 5.734 -15.356 1.00 96.19 199 THR A C 1
ATOM 1459 O O . THR A 1 199 ? -0.667 4.958 -15.279 1.00 96.19 199 THR A O 1
ATOM 1462 N N . THR A 1 200 ? -1.733 6.595 -16.365 1.00 96.00 200 THR A N 1
ATOM 1463 C CA . THR A 1 200 ? -0.655 6.845 -17.327 1.00 96.00 200 THR A CA 1
ATOM 1464 C C . THR A 1 200 ? 0.510 7.623 -16.717 1.00 96.00 200 THR A C 1
ATOM 1466 O O . THR A 1 200 ? 1.631 7.488 -17.202 1.00 96.00 200 THR A O 1
ATOM 1469 N N . THR A 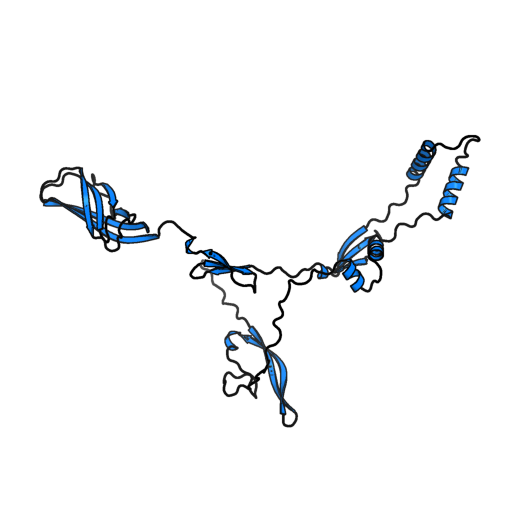1 201 ? 0.276 8.406 -15.658 1.00 96.06 201 THR A N 1
ATOM 1470 C CA . THR A 1 201 ? 1.269 9.330 -15.081 1.00 96.06 201 THR A CA 1
ATOM 1471 C C . THR A 1 201 ? 1.665 9.013 -13.641 1.00 96.06 201 THR A C 1
ATOM 1473 O O . THR A 1 201 ? 2.767 9.385 -13.240 1.00 96.06 201 THR A O 1
ATOM 1476 N N . ALA A 1 202 ? 0.833 8.307 -12.869 1.00 96.69 202 ALA A N 1
ATOM 1477 C CA . ALA A 1 202 ? 1.063 8.069 -11.447 1.00 96.69 202 ALA A CA 1
ATOM 1478 C C . ALA A 1 202 ? 0.499 6.728 -10.950 1.00 96.69 202 ALA A C 1
ATOM 1480 O O . ALA A 1 202 ? -0.430 6.155 -11.519 1.00 96.69 202 ALA A O 1
ATOM 1481 N N . ILE A 1 203 ? 1.045 6.243 -9.837 1.00 97.81 203 ILE A N 1
ATOM 1482 C CA . ILE A 1 203 ? 0.316 5.391 -8.900 1.00 97.81 203 ILE A CA 1
ATOM 1483 C C . ILE A 1 203 ? -0.467 6.321 -7.981 1.00 97.81 203 ILE A C 1
ATOM 1485 O O . ILE A 1 203 ? 0.100 7.251 -7.405 1.00 97.81 203 ILE A O 1
ATOM 1489 N N . GLN A 1 204 ? -1.761 6.073 -7.852 1.00 97.94 204 GLN A N 1
ATOM 1490 C CA . GLN A 1 204 ? -2.673 6.870 -7.045 1.00 97.94 204 GLN A CA 1
ATOM 1491 C C . GLN A 1 204 ? -3.234 6.039 -5.904 1.00 97.94 204 GLN A C 1
ATOM 1493 O O . GLN A 1 204 ? -3.347 4.814 -6.003 1.00 97.94 204 GLN A O 1
ATOM 1498 N N . TRP A 1 205 ? -3.610 6.723 -4.832 1.00 97.06 205 TRP A N 1
ATOM 1499 C CA . TRP A 1 205 ? -4.243 6.128 -3.668 1.00 97.06 205 TRP A CA 1
ATOM 1500 C C . TRP A 1 205 ? -5.515 6.887 -3.292 1.00 97.06 205 TRP A C 1
ATOM 1502 O O . TRP A 1 205 ? -5.650 8.079 -3.578 1.00 97.06 205 TRP A O 1
ATOM 1512 N N . ARG A 1 206 ? -6.449 6.195 -2.643 1.00 94.62 206 ARG A N 1
ATOM 1513 C CA . ARG A 1 206 ? -7.575 6.816 -1.938 1.00 94.62 206 ARG A CA 1
ATOM 1514 C C . ARG A 1 206 ? -8.011 5.968 -0.755 1.00 94.62 206 ARG A C 1
ATOM 1516 O O . ARG A 1 206 ? -7.736 4.772 -0.703 1.00 94.62 206 ARG A O 1
ATOM 1523 N N . GLN A 1 207 ? -8.757 6.575 0.159 1.00 92.94 207 GLN A N 1
ATOM 1524 C CA . GLN A 1 207 ? -9.637 5.826 1.056 1.00 92.94 207 GLN A CA 1
ATOM 1525 C C . GLN A 1 207 ? -10.915 5.440 0.298 1.00 92.94 207 GLN A C 1
ATOM 1527 O O . GLN A 1 207 ? -11.343 6.193 -0.580 1.00 92.94 207 GLN A O 1
ATOM 1532 N N . SER A 1 208 ? -11.540 4.305 0.619 1.00 87.44 208 SER A N 1
ATOM 1533 C CA . SER A 1 208 ? -12.771 3.857 -0.047 1.00 87.44 208 SER A CA 1
ATOM 1534 C C . SER A 1 208 ? -13.852 4.943 -0.024 1.00 87.44 208 SER A C 1
ATOM 1536 O O . SER A 1 208 ? -14.186 5.496 1.028 1.00 87.44 208 SER A O 1
ATOM 1538 N N . GLY A 1 209 ? -14.365 5.277 -1.213 1.00 83.56 209 GLY A N 1
ATOM 1539 C CA . GLY A 1 209 ? -15.326 6.368 -1.432 1.00 83.56 209 GLY A CA 1
ATOM 1540 C C . GLY A 1 209 ? -14.731 7.785 -1.465 1.00 83.56 209 GLY A C 1
ATOM 1541 O O . GLY A 1 209 ? -15.478 8.744 -1.620 1.00 83.56 209 GLY A O 1
ATOM 1542 N N . GLY A 1 210 ? -13.413 7.941 -1.317 1.00 89.81 210 GLY A N 1
ATOM 1543 C CA . GLY A 1 210 ? -12.708 9.223 -1.409 1.00 89.81 210 GLY A CA 1
ATOM 1544 C C . GLY A 1 210 ? -12.236 9.580 -2.823 1.00 89.81 210 GLY A C 1
ATOM 1545 O O . GLY A 1 210 ? -12.401 8.822 -3.785 1.00 89.81 210 GLY A O 1
ATOM 1546 N N . THR A 1 211 ? -11.603 10.745 -2.944 1.00 95.25 211 THR A N 1
ATOM 1547 C CA . THR A 1 211 ? -10.942 11.194 -4.176 1.00 95.25 211 THR A CA 1
ATOM 1548 C C . THR A 1 211 ? -9.556 10.570 -4.312 1.00 95.25 211 THR A C 1
ATOM 1550 O O . THR A 1 211 ? -8.841 10.418 -3.323 1.00 95.25 211 THR A O 1
ATOM 1553 N N . TRP A 1 212 ? -9.164 10.239 -5.541 1.00 96.44 212 TRP A N 1
ATOM 1554 C CA . TRP A 1 212 ? -7.818 9.757 -5.844 1.00 96.44 212 TRP A CA 1
ATOM 1555 C C . TRP A 1 212 ? -6.777 10.867 -5.704 1.00 96.44 212 TRP A C 1
ATOM 1557 O O . TRP A 1 212 ? -6.985 11.978 -6.189 1.00 96.44 212 TRP A O 1
ATOM 1567 N N . ALA A 1 213 ? -5.652 10.543 -5.071 1.00 95.69 213 ALA A N 1
ATOM 1568 C CA . ALA A 1 213 ? -4.488 11.408 -4.936 1.00 95.69 213 ALA A CA 1
ATOM 1569 C C . ALA A 1 213 ? -3.236 10.705 -5.474 1.00 95.69 213 ALA A C 1
ATOM 1571 O O . ALA A 1 213 ? -3.080 9.492 -5.314 1.00 95.69 213 ALA A O 1
ATOM 1572 N N . ASP A 1 214 ? -2.333 11.466 -6.091 1.00 97.38 214 ASP A N 1
ATOM 1573 C CA . ASP A 1 214 ? -1.051 10.943 -6.565 1.00 97.38 214 ASP A CA 1
ATOM 1574 C C . ASP A 1 214 ? -0.193 10.504 -5.374 1.00 97.38 214 ASP A C 1
ATOM 1576 O O . ASP A 1 214 ? 0.124 11.295 -4.486 1.00 97.38 214 ASP A O 1
ATOM 1580 N N . LEU A 1 215 ? 0.169 9.219 -5.349 1.00 95.94 215 LEU A N 1
ATOM 1581 C CA . LEU A 1 215 ? 1.105 8.659 -4.376 1.00 95.94 215 LEU A CA 1
ATOM 1582 C C . LEU A 1 215 ? 2.537 8.766 -4.899 1.00 95.94 215 LEU A C 1
ATOM 1584 O O . LEU A 1 215 ? 3.447 9.174 -4.183 1.00 95.94 215 LEU A O 1
ATOM 1588 N N . VAL A 1 216 ? 2.734 8.364 -6.154 1.00 96.62 216 VAL A N 1
ATOM 1589 C CA . VAL A 1 216 ? 4.042 8.337 -6.807 1.00 96.62 216 VAL A CA 1
ATOM 1590 C C . VAL A 1 216 ? 3.864 8.596 -8.295 1.00 96.62 216 VAL A C 1
ATOM 1592 O O . VAL A 1 216 ? 3.009 7.985 -8.931 1.00 96.62 216 VAL A O 1
ATOM 1595 N N . LEU A 1 217 ? 4.687 9.470 -8.872 1.00 96.31 217 LEU A N 1
ATOM 1596 C CA . LEU A 1 217 ? 4.717 9.662 -10.321 1.00 96.31 217 LEU A CA 1
ATOM 1597 C C . LEU A 1 217 ? 5.462 8.501 -10.985 1.00 96.31 217 LEU A C 1
ATOM 1599 O O . LEU A 1 217 ? 6.533 8.103 -10.532 1.00 96.31 217 LEU A O 1
ATOM 1603 N N . LEU A 1 218 ? 4.934 7.988 -12.096 1.00 92.81 218 LEU A N 1
ATOM 1604 C CA . LEU A 1 218 ? 5.574 6.918 -12.868 1.00 92.81 218 LEU A CA 1
ATOM 1605 C C . LEU A 1 218 ? 6.940 7.348 -13.417 1.00 92.81 218 LEU A C 1
ATOM 1607 O O . LEU A 1 218 ? 7.841 6.524 -13.499 1.00 92.81 218 LEU A O 1
ATOM 1611 N N . SER A 1 219 ? 7.119 8.635 -13.726 1.00 89.50 219 SER A N 1
ATOM 1612 C CA . SER A 1 219 ? 8.408 9.199 -14.149 1.00 89.50 219 SER A CA 1
ATOM 1613 C C . SER A 1 219 ? 9.483 9.163 -13.059 1.00 89.50 219 SER A C 1
ATOM 1615 O O . SER A 1 219 ? 10.668 9.165 -13.378 1.00 89.50 219 SER A O 1
ATOM 1617 N N . ALA A 1 220 ? 9.087 9.125 -11.783 1.00 89.94 220 ALA A N 1
ATOM 1618 C CA . ALA A 1 220 ? 10.015 9.033 -10.660 1.00 89.94 220 ALA A CA 1
ATOM 1619 C C . ALA A 1 220 ? 10.485 7.591 -10.402 1.00 89.94 220 ALA A C 1
ATOM 1621 O O . ALA A 1 220 ? 11.466 7.386 -9.689 1.00 89.94 220 ALA A O 1
ATOM 1622 N N . ILE A 1 221 ? 9.809 6.589 -10.978 1.00 87.56 221 ILE A N 1
ATOM 1623 C CA . ILE A 1 221 ? 10.212 5.184 -10.892 1.00 87.56 221 ILE A CA 1
ATOM 1624 C C . ILE A 1 221 ? 11.208 4.904 -12.021 1.00 87.56 221 ILE A C 1
ATOM 1626 O O . ILE A 1 221 ? 10.837 4.461 -13.107 1.00 87.56 221 ILE A O 1
ATOM 1630 N N . THR A 1 222 ? 12.484 5.178 -11.768 1.00 81.56 222 THR A N 1
ATOM 1631 C CA . THR A 1 222 ? 13.570 4.850 -12.697 1.00 81.56 222 THR A CA 1
ATOM 1632 C C . THR A 1 222 ? 14.136 3.459 -12.401 1.00 81.56 222 THR A C 1
ATOM 1634 O O . THR A 1 222 ? 14.148 2.991 -11.262 1.00 81.56 222 THR A O 1
ATOM 1637 N N . GLY A 1 223 ? 14.594 2.768 -13.443 1.00 69.38 223 GLY A N 1
ATOM 1638 C CA . GLY A 1 223 ? 15.291 1.485 -13.349 1.00 69.38 223 GLY A CA 1
ATOM 1639 C C . GLY A 1 223 ? 16.476 1.456 -14.317 1.00 69.38 223 GLY A C 1
ATOM 1640 O O . GLY A 1 223 ? 16.574 2.347 -15.163 1.00 69.38 223 GLY A O 1
ATOM 1641 N N . PRO A 1 224 ? 17.388 0.472 -14.205 1.00 65.31 224 PRO A N 1
ATOM 1642 C CA . PRO A 1 224 ? 18.479 0.322 -15.162 1.00 65.31 224 PRO A CA 1
ATOM 1643 C C . PRO A 1 224 ? 17.927 0.182 -16.587 1.00 65.31 224 PRO A C 1
ATOM 1645 O O . PRO A 1 224 ? 16.888 -0.448 -16.794 1.00 65.31 224 PRO A O 1
ATOM 1648 N N . SER A 1 225 ? 18.636 0.785 -17.541 1.00 69.62 225 SER A N 1
ATOM 1649 C CA . SER A 1 225 ? 18.249 0.930 -18.943 1.00 69.62 225 SER A CA 1
ATOM 1650 C C . SER A 1 225 ? 17.740 -0.376 -19.568 1.00 69.62 225 SER A C 1
ATOM 1652 O O . SER A 1 225 ? 18.262 -1.467 -19.300 1.00 69.62 225 SER A O 1
ATOM 1654 N N . SER A 1 226 ? 16.717 -0.284 -20.417 1.00 77.06 226 SER A N 1
ATOM 1655 C CA . SER A 1 226 ? 16.137 -1.438 -21.099 1.00 77.06 226 SER A CA 1
ATOM 1656 C C . SER A 1 226 ? 17.130 -2.042 -22.099 1.00 77.06 226 SER A C 1
ATOM 1658 O O . SER A 1 226 ? 17.856 -1.353 -22.817 1.00 77.06 226 SER A O 1
ATOM 1660 N N . LYS A 1 227 ? 17.199 -3.377 -22.134 1.00 88.25 227 LYS A N 1
ATOM 1661 C CA . LYS A 1 227 ? 18.036 -4.103 -23.097 1.00 88.25 227 LYS A CA 1
ATOM 1662 C C . LYS A 1 227 ? 17.318 -4.153 -24.441 1.00 88.25 227 LYS A C 1
ATOM 1664 O O . LYS A 1 227 ? 16.340 -4.887 -24.581 1.00 88.25 227 LYS A O 1
ATOM 1669 N N . VAL A 1 228 ? 17.835 -3.451 -25.442 1.00 91.88 228 VAL A N 1
ATOM 1670 C CA . VAL A 1 228 ? 17.338 -3.517 -26.821 1.00 91.88 228 VAL A CA 1
ATOM 1671 C C . VAL A 1 228 ? 18.283 -4.367 -27.660 1.00 91.88 228 VAL A C 1
ATOM 1673 O O . VAL A 1 228 ? 19.423 -3.987 -27.913 1.00 91.88 228 VAL A O 1
ATOM 1676 N N . SER A 1 229 ? 17.821 -5.535 -28.111 1.00 92.94 229 SER A N 1
ATOM 1677 C CA . SER A 1 229 ? 18.600 -6.357 -29.041 1.00 92.94 229 SER A CA 1
ATOM 1678 C C . SER A 1 229 ? 18.494 -5.793 -30.457 1.00 92.94 229 SER A C 1
ATOM 1680 O O . SER A 1 229 ? 17.396 -5.678 -30.993 1.00 92.94 229 SER A O 1
ATOM 1682 N N . LEU A 1 230 ? 19.638 -5.473 -31.064 1.00 94.06 230 LEU A N 1
ATOM 1683 C CA . LEU A 1 230 ? 19.735 -4.890 -32.410 1.00 94.06 230 LEU A CA 1
ATOM 1684 C C . LEU A 1 230 ? 20.134 -5.929 -33.475 1.00 94.06 230 LEU A C 1
ATOM 1686 O O . LEU A 1 230 ? 20.501 -5.586 -34.595 1.00 94.06 230 LEU A O 1
ATOM 1690 N N . GLY A 1 231 ? 20.061 -7.217 -33.127 1.00 93.38 231 GLY A N 1
ATOM 1691 C CA . GLY A 1 231 ? 20.394 -8.328 -34.016 1.00 93.38 231 GLY A CA 1
ATOM 1692 C C . GLY A 1 231 ? 21.883 -8.684 -34.040 1.00 93.38 231 GLY A C 1
ATOM 1693 O O . GLY A 1 231 ? 22.629 -8.415 -33.094 1.00 93.38 231 GLY A O 1
ATOM 1694 N N . THR A 1 232 ? 22.295 -9.356 -35.115 1.00 95.44 232 THR A N 1
ATOM 1695 C CA . THR A 1 232 ? 23.673 -9.813 -35.333 1.00 95.44 232 THR A CA 1
ATOM 1696 C C . THR A 1 232 ? 24.331 -8.977 -36.424 1.00 95.44 232 THR A C 1
ATOM 1698 O O . THR A 1 232 ? 23.796 -8.854 -37.522 1.00 95.44 232 THR A O 1
ATOM 1701 N N . VAL A 1 233 ? 25.511 -8.439 -36.128 1.00 95.00 233 VAL A N 1
ATOM 1702 C CA . VAL A 1 233 ? 26.383 -7.734 -37.071 1.00 95.00 233 VAL A CA 1
ATOM 1703 C C . VAL A 1 233 ? 27.625 -8.571 -37.353 1.00 95.00 233 VAL A C 1
ATOM 1705 O O . VAL A 1 233 ? 28.053 -9.377 -36.527 1.00 95.00 233 VAL A O 1
ATOM 1708 N N . ILE A 1 234 ? 28.222 -8.368 -38.521 1.00 93.75 234 ILE A N 1
ATOM 1709 C CA . ILE A 1 234 ? 29.463 -9.021 -38.913 1.00 93.75 234 ILE A CA 1
ATOM 1710 C C . ILE A 1 234 ? 30.594 -7.991 -38.878 1.00 93.75 234 ILE A C 1
ATOM 1712 O O . ILE A 1 234 ? 30.625 -7.064 -39.684 1.00 93.75 234 ILE A O 1
ATOM 1716 N N . VAL A 1 235 ? 31.549 -8.172 -37.967 1.00 92.75 235 VAL A N 1
ATOM 1717 C CA . VAL A 1 235 ? 32.804 -7.415 -37.941 1.00 92.75 235 VAL A CA 1
ATOM 1718 C C . VAL A 1 235 ? 33.749 -8.051 -38.954 1.00 92.75 235 VAL A C 1
ATOM 1720 O O . VAL A 1 235 ? 34.211 -9.169 -38.735 1.00 92.75 235 VAL A O 1
ATOM 1723 N N . THR A 1 236 ? 34.020 -7.370 -40.066 1.00 91.38 236 THR A N 1
ATOM 1724 C CA . THR A 1 236 ? 34.949 -7.856 -41.100 1.00 91.38 236 THR A CA 1
ATOM 1725 C C . THR A 1 236 ? 35.988 -6.798 -41.430 1.00 91.38 236 THR A C 1
ATOM 1727 O O . THR A 1 236 ? 35.669 -5.614 -41.527 1.00 91.38 236 THR A O 1
ATOM 1730 N N . GLN A 1 237 ? 37.229 -7.234 -41.636 1.00 90.88 237 GLN A N 1
ATOM 1731 C CA . GLN A 1 237 ? 38.288 -6.412 -42.212 1.00 90.88 237 GLN A CA 1
ATOM 1732 C C . GLN A 1 237 ? 39.036 -7.221 -43.265 1.00 90.88 237 GLN A C 1
ATOM 1734 O O . GLN A 1 237 ? 39.470 -8.341 -42.995 1.00 90.88 237 GLN A O 1
ATOM 1739 N N . THR A 1 238 ? 39.224 -6.609 -44.430 1.00 90.69 238 THR A N 1
ATOM 1740 C CA . THR A 1 238 ? 40.038 -7.129 -45.530 1.00 90.69 238 THR A CA 1
ATOM 1741 C C . THR A 1 238 ? 41.274 -6.253 -45.698 1.00 90.69 238 THR A C 1
ATOM 1743 O O . THR A 1 238 ? 41.176 -5.027 -45.776 1.00 90.69 238 THR A O 1
ATOM 1746 N N . ALA A 1 239 ? 42.449 -6.873 -45.732 1.00 90.12 239 ALA A N 1
ATOM 1747 C CA . ALA A 1 239 ? 43.725 -6.192 -45.898 1.00 90.12 239 ALA A CA 1
ATOM 1748 C C . ALA A 1 239 ? 43.994 -5.880 -47.379 1.00 90.12 239 ALA A C 1
ATOM 1750 O O . ALA A 1 239 ? 44.455 -6.736 -48.129 1.00 90.12 239 ALA A O 1
ATOM 1751 N N . ASN A 1 240 ? 43.780 -4.630 -47.797 1.00 88.56 240 ASN A N 1
ATOM 1752 C CA . ASN A 1 240 ? 44.208 -4.154 -49.126 1.00 88.56 240 ASN A CA 1
ATOM 1753 C C . ASN A 1 240 ? 45.737 -3.992 -49.233 1.00 88.56 240 ASN A C 1
ATOM 1755 O O . ASN A 1 240 ? 46.283 -3.895 -50.326 1.00 88.56 240 ASN A O 1
ATOM 1759 N N . LEU A 1 241 ? 46.411 -3.960 -48.084 1.00 90.25 241 LEU A N 1
ATOM 1760 C CA . LEU A 1 241 ? 47.854 -3.996 -47.867 1.00 90.25 241 LEU A CA 1
ATOM 1761 C C . LEU A 1 241 ? 48.091 -4.821 -46.600 1.00 90.25 241 LEU A C 1
ATOM 1763 O O . LEU A 1 241 ? 47.209 -4.869 -45.742 1.00 90.25 241 LEU A O 1
ATOM 1767 N N . ALA A 1 242 ? 49.259 -5.452 -46.464 1.00 88.75 242 ALA A N 1
ATOM 1768 C CA . ALA A 1 242 ? 49.570 -6.222 -45.263 1.00 88.75 242 ALA A CA 1
ATOM 1769 C C . ALA A 1 242 ? 49.477 -5.334 -44.007 1.00 88.75 242 ALA A C 1
ATOM 1771 O O . ALA A 1 242 ? 50.110 -4.281 -43.929 1.00 88.75 242 ALA A O 1
ATOM 1772 N N . LEU A 1 243 ? 48.685 -5.764 -43.025 1.00 91.94 243 LEU A N 1
ATOM 1773 C CA . LEU A 1 243 ? 48.461 -5.049 -41.772 1.00 91.94 243 LEU A CA 1
ATOM 1774 C C . LEU A 1 243 ? 49.243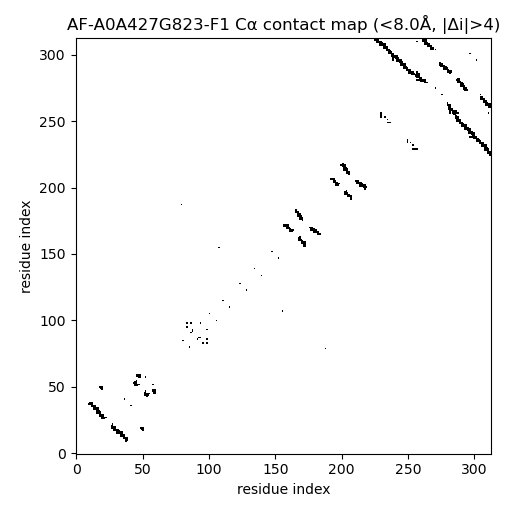 -5.729 -40.651 1.00 91.94 243 LEU A C 1
ATOM 1776 O O . LEU A 1 243 ? 49.044 -6.914 -40.387 1.00 91.94 243 LEU A O 1
ATOM 1780 N N . SER A 1 244 ? 50.086 -4.976 -39.941 1.00 92.88 244 SER A N 1
ATOM 1781 C CA . SER A 1 244 ? 50.791 -5.483 -38.754 1.00 92.88 244 SER A CA 1
ATOM 1782 C C . SER A 1 244 ? 49.815 -5.944 -37.665 1.00 92.88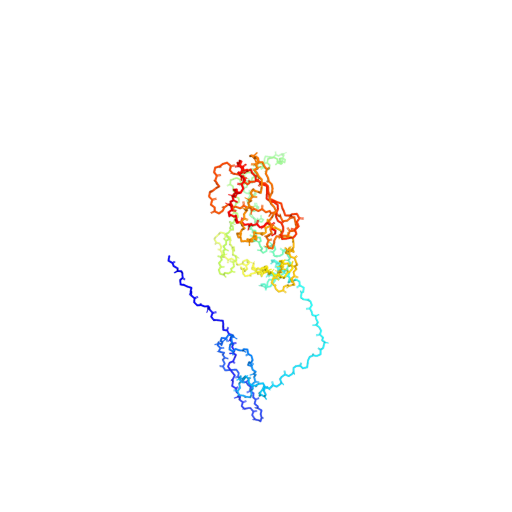 244 SER A C 1
ATOM 1784 O O . SER A 1 244 ? 48.666 -5.501 -37.640 1.00 92.88 244 SER A O 1
ATOM 1786 N N . ALA A 1 245 ? 50.245 -6.822 -36.758 1.00 93.94 245 ALA A N 1
ATOM 1787 C CA . ALA A 1 245 ? 49.464 -7.172 -35.571 1.00 93.94 245 ALA A CA 1
ATOM 1788 C C . ALA A 1 245 ? 49.261 -5.942 -34.666 1.00 93.94 245 ALA A C 1
ATOM 1790 O O . ALA A 1 245 ? 50.158 -5.107 -34.548 1.00 93.94 245 ALA A O 1
ATOM 1791 N N . GLY A 1 246 ? 48.100 -5.828 -34.016 1.00 94.19 246 GLY A N 1
ATOM 1792 C CA . GLY A 1 246 ? 47.838 -4.728 -33.085 1.00 94.19 246 GLY A CA 1
ATOM 1793 C C . GLY A 1 246 ? 46.364 -4.381 -32.911 1.00 94.19 246 GLY A C 1
ATOM 1794 O O . GLY A 1 246 ? 45.477 -5.115 -33.351 1.00 94.19 246 GLY A O 1
ATOM 1795 N N . ILE A 1 247 ? 46.128 -3.246 -32.248 1.00 95.06 247 ILE A N 1
ATOM 1796 C CA . ILE A 1 247 ? 44.796 -2.680 -32.019 1.00 95.06 247 ILE A CA 1
ATOM 1797 C C . ILE A 1 247 ? 44.346 -1.929 -33.271 1.00 95.06 247 ILE A C 1
ATOM 1799 O O . ILE A 1 247 ? 45.110 -1.168 -33.866 1.00 95.06 247 ILE A O 1
ATOM 1803 N N . ARG A 1 248 ? 43.098 -2.148 -33.668 1.00 92.44 248 ARG A N 1
ATOM 1804 C CA . ARG A 1 248 ? 42.466 -1.553 -34.846 1.00 92.44 248 ARG A CA 1
ATOM 1805 C C . ARG A 1 248 ? 41.030 -1.175 -34.511 1.00 92.44 248 ARG A C 1
ATOM 1807 O O . ARG A 1 248 ? 40.447 -1.740 -33.587 1.00 92.44 248 ARG A O 1
ATOM 1814 N N . SER A 1 249 ? 40.446 -0.291 -35.313 1.00 93.69 249 SER A N 1
ATOM 1815 C CA . SER A 1 249 ? 39.021 0.024 -35.238 1.00 93.69 249 SER A CA 1
ATOM 1816 C C . SER A 1 249 ? 38.345 -0.180 -36.590 1.00 93.69 249 SER A C 1
ATOM 1818 O O . SER A 1 249 ? 38.938 0.086 -37.635 1.00 93.69 249 SER A O 1
ATOM 1820 N N . VAL A 1 250 ? 37.104 -0.661 -36.563 1.00 93.19 250 VAL A N 1
ATOM 1821 C CA . VAL A 1 250 ? 36.228 -0.800 -37.733 1.00 93.19 250 VAL A CA 1
ATOM 1822 C C . VAL A 1 250 ? 34.909 -0.101 -37.434 1.00 93.19 250 VAL A C 1
ATOM 1824 O O . VAL A 1 250 ? 34.328 -0.287 -36.364 1.00 93.19 250 VAL A O 1
ATOM 1827 N N . THR A 1 251 ? 34.437 0.688 -38.395 1.00 94.94 251 THR A N 1
ATOM 1828 C CA . THR A 1 251 ? 33.120 1.321 -38.344 1.00 94.94 251 THR A CA 1
ATOM 1829 C C . THR A 1 251 ? 32.093 0.412 -39.010 1.00 94.94 251 THR A C 1
ATOM 1831 O O . THR A 1 251 ? 32.288 -0.025 -40.142 1.00 94.94 251 THR A O 1
ATOM 1834 N N . LEU A 1 252 ? 30.999 0.137 -38.310 1.00 93.81 252 LEU A N 1
ATOM 1835 C CA . LEU A 1 252 ? 29.894 -0.704 -38.747 1.00 93.81 252 LEU A CA 1
ATOM 1836 C C . LEU A 1 252 ? 28.616 0.123 -38.812 1.00 93.81 252 LEU A C 1
ATOM 1838 O O . LEU A 1 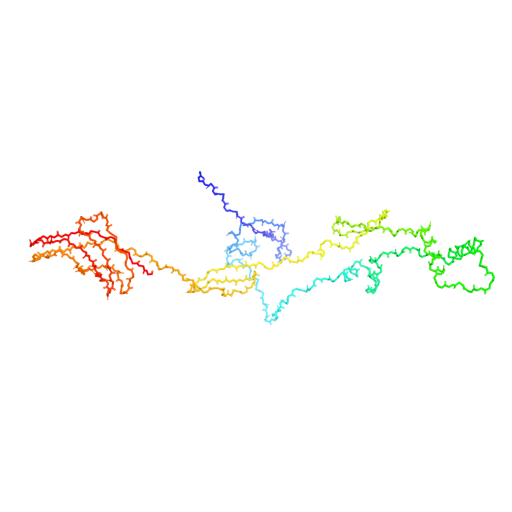252 ? 28.352 0.945 -37.933 1.00 93.81 252 LEU A O 1
ATOM 1842 N N . THR A 1 253 ? 27.788 -0.156 -39.813 1.00 94.62 253 THR A N 1
ATOM 1843 C CA . THR A 1 253 ? 26.418 0.350 -39.860 1.00 94.62 253 THR A CA 1
ATOM 1844 C C . THR A 1 253 ? 25.494 -0.654 -39.182 1.00 94.62 253 THR A C 1
ATOM 1846 O O . THR A 1 253 ? 25.347 -1.778 -39.658 1.00 94.62 253 THR A O 1
ATOM 1849 N N . VAL A 1 254 ? 24.866 -0.258 -38.076 1.00 94.62 254 VAL A N 1
ATOM 1850 C CA . VAL A 1 254 ? 23.934 -1.103 -37.316 1.00 94.62 254 VAL A CA 1
ATOM 1851 C C . VAL A 1 254 ? 22.640 -0.338 -37.103 1.00 94.62 254 VAL A C 1
ATOM 1853 O O . VAL A 1 254 ? 22.605 0.634 -36.355 1.00 94.62 254 VAL A O 1
ATOM 1856 N N . GLN A 1 255 ? 21.575 -0.768 -37.778 1.00 94.19 255 GLN A N 1
ATOM 1857 C CA . GLN A 1 255 ? 20.274 -0.106 -37.702 1.00 94.19 255 GLN A CA 1
ATOM 1858 C C . GLN A 1 255 ? 19.731 -0.112 -36.268 1.00 94.19 255 GLN A C 1
ATOM 1860 O O . GLN A 1 255 ? 19.742 -1.139 -35.591 1.00 94.19 255 GLN A O 1
ATOM 1865 N N . GLY A 1 256 ? 19.241 1.041 -35.817 1.00 91.44 256 GLY A N 1
ATOM 1866 C CA . GLY A 1 256 ? 18.623 1.207 -34.500 1.00 91.44 256 GLY A CA 1
ATOM 1867 C C . GLY A 1 256 ? 19.581 1.606 -33.374 1.00 91.44 256 GLY A C 1
ATOM 1868 O O . GLY A 1 256 ? 19.096 1.921 -32.283 1.00 91.44 256 GLY A O 1
ATOM 1869 N N . VAL A 1 257 ? 20.893 1.647 -33.638 1.00 94.50 257 VAL A N 1
ATOM 1870 C CA . VAL A 1 257 ? 21.873 2.297 -32.752 1.00 94.50 257 VAL A CA 1
ATOM 1871 C C . VAL A 1 257 ? 21.609 3.798 -32.736 1.00 94.50 257 VAL A C 1
ATOM 1873 O O . VAL A 1 257 ? 21.482 4.424 -33.791 1.00 94.50 257 VAL A O 1
ATOM 1876 N N . GLN A 1 258 ? 21.540 4.385 -31.552 1.00 94.00 258 GLN A N 1
ATOM 1877 C CA . GLN A 1 258 ? 21.467 5.827 -31.347 1.00 94.00 258 GLN A CA 1
ATOM 1878 C C . GLN A 1 258 ? 22.826 6.360 -30.894 1.00 94.00 258 GLN A C 1
ATOM 1880 O O . GLN A 1 258 ? 23.693 5.612 -30.449 1.00 94.00 258 GLN A O 1
ATOM 1885 N N . LYS A 1 259 ? 23.034 7.668 -31.066 1.00 93.44 259 LYS A N 1
ATOM 1886 C CA . LYS A 1 259 ? 24.238 8.324 -30.560 1.00 93.44 259 LYS A CA 1
ATOM 1887 C C . LYS A 1 259 ? 24.277 8.179 -29.035 1.00 93.44 259 LYS A C 1
ATOM 1889 O O . LYS A 1 259 ? 23.254 8.397 -28.396 1.00 93.44 259 LYS A O 1
ATOM 1894 N N . ASP A 1 260 ? 25.453 7.867 -28.500 1.00 92.12 260 ASP A N 1
ATOM 1895 C CA . ASP A 1 260 ? 25.720 7.718 -27.068 1.00 92.12 260 ASP A CA 1
ATOM 1896 C C . ASP A 1 260 ? 24.987 6.524 -26.411 1.00 92.12 260 ASP A C 1
ATOM 1898 O O . ASP A 1 260 ? 24.946 6.437 -25.187 1.00 92.12 260 ASP A O 1
ATOM 1902 N N . ASP A 1 261 ? 24.455 5.575 -27.202 1.00 92.56 261 ASP A N 1
ATOM 1903 C CA . ASP A 1 261 ? 23.988 4.284 -26.674 1.00 92.56 261 ASP A CA 1
ATOM 1904 C C . ASP A 1 261 ? 25.152 3.552 -25.977 1.00 92.56 261 ASP A C 1
ATOM 1906 O O . ASP A 1 261 ? 26.244 3.413 -26.542 1.00 92.56 261 ASP A O 1
ATOM 1910 N N . ASP A 1 262 ? 24.889 2.992 -24.795 1.00 92.38 262 ASP A N 1
ATOM 1911 C CA . ASP A 1 262 ? 25.777 2.017 -24.165 1.00 92.38 262 ASP A CA 1
ATOM 1912 C C . ASP A 1 262 ? 25.627 0.668 -24.879 1.00 92.38 262 ASP A C 1
ATOM 1914 O O . ASP A 1 262 ? 24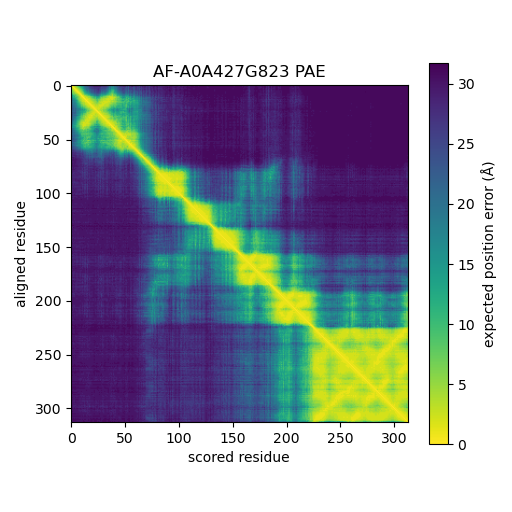.547 0.067 -24.905 1.00 92.38 262 ASP A O 1
ATOM 1918 N N . ILE A 1 263 ? 26.715 0.173 -25.475 1.00 94.06 263 ILE A N 1
ATOM 1919 C CA . ILE A 1 263 ? 26.683 -1.008 -26.344 1.00 94.06 263 ILE A CA 1
ATOM 1920 C C . ILE A 1 263 ? 27.373 -2.197 -25.693 1.00 94.06 263 ILE A C 1
ATOM 1922 O O . ILE A 1 263 ? 28.551 -2.159 -25.343 1.00 94.06 263 ILE A O 1
ATOM 1926 N N . LEU A 1 264 ? 26.656 -3.316 -25.648 1.00 93.00 264 LEU A N 1
ATOM 1927 C CA . LEU A 1 264 ? 27.230 -4.629 -25.401 1.00 93.00 264 LEU A CA 1
ATOM 1928 C C . LEU A 1 264 ? 27.352 -5.383 -26.727 1.00 93.00 264 LEU A C 1
ATOM 1930 O O . LEU A 1 264 ? 26.363 -5.602 -27.434 1.00 93.00 264 LEU A O 1
ATOM 1934 N N . LEU A 1 265 ? 28.574 -5.806 -27.048 1.00 95.06 265 LEU A N 1
ATOM 1935 C CA . LEU A 1 265 ? 28.887 -6.567 -28.252 1.00 95.06 265 LEU A CA 1
ATOM 1936 C C . LEU A 1 265 ? 29.399 -7.956 -27.870 1.00 95.06 265 LEU A C 1
ATOM 1938 O O . LEU A 1 265 ? 30.472 -8.094 -27.288 1.00 95.06 265 LEU A O 1
ATOM 1942 N N . PHE A 1 266 ? 28.639 -8.992 -28.219 1.00 94.31 266 PHE A N 1
ATOM 1943 C CA . PHE A 1 266 ? 28.959 -10.373 -27.855 1.00 94.31 266 PHE A CA 1
ATOM 1944 C C . PHE A 1 266 ? 29.291 -11.200 -29.096 1.00 94.31 266 PHE A C 1
ATOM 1946 O O . PHE A 1 266 ? 28.411 -11.349 -29.947 1.00 94.31 266 PHE A O 1
ATOM 1953 N N . PRO A 1 267 ? 30.491 -11.796 -29.207 1.00 95.25 267 PRO A N 1
ATOM 1954 C CA . PRO A 1 267 ? 30.772 -12.786 -30.242 1.00 95.25 267 PRO A CA 1
ATOM 1955 C C . PRO A 1 267 ? 29.737 -13.915 -30.203 1.00 95.25 267 PRO A C 1
ATOM 1957 O O . PRO A 1 267 ? 29.403 -14.424 -29.133 1.00 95.25 267 PRO A O 1
ATOM 1960 N N . THR A 1 268 ? 29.217 -14.326 -31.358 1.00 96.00 268 THR A N 1
ATOM 1961 C CA . THR A 1 268 ? 28.269 -15.453 -31.438 1.00 96.00 268 THR A CA 1
ATOM 1962 C C . THR A 1 268 ? 28.969 -16.814 -31.461 1.00 96.00 268 THR A C 1
ATOM 1964 O O . THR A 1 268 ? 28.302 -17.841 -31.394 1.00 96.00 268 THR A O 1
ATOM 1967 N N . ALA A 1 269 ? 30.299 -16.823 -31.563 1.00 93.88 269 ALA A N 1
ATOM 1968 C CA . ALA A 1 269 ? 31.170 -17.990 -31.484 1.00 93.88 269 ALA A CA 1
ATOM 1969 C C . ALA A 1 269 ? 32.458 -17.620 -30.729 1.00 93.88 269 ALA A C 1
ATOM 1971 O O . ALA A 1 269 ? 32.738 -16.438 -30.521 1.00 93.88 269 ALA A O 1
ATOM 1972 N N . ALA A 1 270 ? 33.245 -18.621 -30.325 1.00 93.88 270 ALA A N 1
ATOM 1973 C CA . ALA A 1 270 ? 34.545 -18.382 -29.704 1.00 93.88 270 ALA A CA 1
ATOM 1974 C C . ALA A 1 270 ? 35.443 -17.543 -30.630 1.00 93.88 270 ALA A C 1
ATOM 1976 O O . ALA A 1 270 ? 35.517 -17.797 -31.834 1.00 93.88 270 ALA A O 1
ATOM 1977 N N . LEU A 1 271 ? 36.118 -16.539 -30.064 1.00 93.56 271 LEU A N 1
ATOM 1978 C CA . LEU A 1 271 ? 37.042 -15.706 -30.827 1.00 93.56 271 LEU A CA 1
ATOM 1979 C C . LEU A 1 271 ? 38.244 -16.544 -31.296 1.00 93.56 271 LEU A C 1
ATOM 1981 O O . LEU A 1 271 ? 38.771 -17.334 -30.506 1.00 93.56 271 LEU A O 1
ATOM 1985 N N . PRO A 1 272 ? 38.713 -16.372 -32.546 1.00 90.25 272 PRO A N 1
ATOM 1986 C CA . PRO A 1 272 ? 39.946 -17.008 -32.991 1.00 90.25 272 PRO A CA 1
ATOM 1987 C C . PRO A 1 272 ? 41.140 -16.570 -32.131 1.00 90.25 272 PRO A C 1
ATOM 1989 O O . PRO A 1 272 ? 41.174 -15.453 -31.608 1.00 90.25 272 PRO A O 1
ATOM 1992 N N . ALA A 1 273 ? 42.148 -17.435 -32.005 1.00 91.06 273 ALA A N 1
ATOM 1993 C CA . ALA A 1 273 ? 43.339 -17.135 -31.215 1.00 91.06 273 ALA A CA 1
ATOM 1994 C C . ALA A 1 273 ? 44.011 -15.825 -31.675 1.00 91.06 273 ALA A C 1
ATOM 1996 O O . ALA A 1 273 ? 44.211 -15.595 -32.869 1.00 91.06 273 ALA A O 1
ATOM 1997 N N . GLY A 1 274 ? 44.355 -14.964 -30.714 1.00 91.62 274 GLY A N 1
ATOM 1998 C CA . GLY A 1 274 ? 44.975 -13.660 -30.972 1.00 91.62 274 GLY A CA 1
ATOM 1999 C C . GLY A 1 274 ? 44.001 -12.526 -31.316 1.00 91.62 274 GLY A C 1
ATOM 2000 O O . GLY A 1 274 ? 44.460 -11.407 -31.550 1.00 91.62 274 GLY A O 1
ATOM 2001 N N . TYR A 1 275 ? 42.686 -12.779 -31.314 1.00 93.75 275 TYR A N 1
ATOM 2002 C CA . TYR A 1 275 ? 41.657 -11.746 -31.453 1.00 93.75 275 TYR A CA 1
ATOM 2003 C C . TYR A 1 275 ? 41.020 -11.402 -30.105 1.00 93.75 275 TYR A C 1
ATOM 2005 O O . TYR A 1 275 ? 40.731 -12.284 -29.298 1.00 93.75 275 TYR A O 1
ATOM 2013 N N . ALA A 1 276 ? 40.753 -10.117 -29.884 1.00 93.94 276 ALA A N 1
ATOM 2014 C CA . ALA A 1 276 ? 39.998 -9.630 -28.730 1.00 93.94 276 ALA A CA 1
ATOM 2015 C C . ALA A 1 276 ? 39.163 -8.415 -29.130 1.00 93.94 276 ALA A C 1
ATOM 2017 O O . ALA A 1 276 ? 39.673 -7.526 -29.808 1.00 93.94 276 ALA A O 1
ATOM 2018 N N . ILE A 1 277 ? 37.902 -8.366 -28.702 1.00 93.62 277 ILE A N 1
ATOM 2019 C CA . ILE A 1 277 ? 37.063 -7.168 -28.815 1.00 93.62 277 ILE A CA 1
ATOM 2020 C C . ILE A 1 277 ? 37.292 -6.327 -27.558 1.00 93.62 277 ILE A C 1
ATOM 2022 O O . ILE A 1 277 ? 37.255 -6.860 -26.452 1.00 93.62 277 ILE A O 1
ATOM 2026 N N . HIS A 1 278 ? 37.540 -5.033 -27.743 1.00 93.50 278 HIS A N 1
ATOM 2027 C CA . HIS A 1 278 ? 37.743 -4.064 -26.668 1.00 93.50 278 HIS A CA 1
ATOM 2028 C C . HIS A 1 278 ? 36.509 -3.168 -26.554 1.00 93.50 278 HIS A C 1
ATOM 2030 O O . HIS A 1 278 ? 35.407 -3.638 -26.293 1.00 93.50 278 HIS A O 1
ATOM 2036 N N . ASN A 1 279 ? 36.701 -1.868 -26.769 1.00 93.44 279 ASN A N 1
ATOM 2037 C CA . ASN A 1 279 ? 35.665 -0.866 -26.664 1.00 93.44 279 ASN A CA 1
ATOM 2038 C C . ASN A 1 279 ? 34.772 -0.826 -27.912 1.00 93.44 279 ASN A C 1
ATOM 2040 O O . ASN A 1 279 ? 35.249 -1.008 -29.038 1.00 93.44 279 ASN A O 1
ATOM 2044 N N . VAL A 1 280 ? 33.497 -0.510 -27.704 1.00 95.25 280 VAL A N 1
ATOM 2045 C CA . VAL A 1 280 ? 32.506 -0.281 -28.755 1.00 95.25 280 VAL A CA 1
ATOM 2046 C C . VAL A 1 280 ? 31.798 1.029 -28.460 1.00 95.25 280 VAL A C 1
ATOM 2048 O O . VAL A 1 280 ? 31.263 1.199 -27.372 1.00 95.25 280 VAL A O 1
ATOM 2051 N N . VAL A 1 281 ? 31.804 1.952 -29.421 1.00 95.69 281 VAL A N 1
ATOM 2052 C CA . VAL A 1 281 ? 31.259 3.301 -29.221 1.00 95.69 281 VAL A CA 1
ATOM 2053 C C . VAL A 1 281 ? 30.243 3.645 -30.302 1.00 95.69 281 VAL A C 1
ATOM 2055 O O . VAL A 1 281 ? 30.515 3.480 -31.496 1.00 95.69 281 VAL A O 1
ATOM 2058 N N . ALA A 1 282 ? 29.089 4.161 -29.885 1.00 95.19 282 ALA A N 1
ATOM 2059 C CA . ALA A 1 282 ? 28.031 4.651 -30.758 1.00 95.19 282 ALA A CA 1
ATOM 2060 C C . ALA A 1 282 ? 28.146 6.174 -30.976 1.00 95.19 282 ALA A C 1
ATOM 2062 O O . ALA A 1 282 ? 27.438 6.969 -30.367 1.00 95.19 282 ALA A O 1
ATOM 2063 N N . ASN A 1 283 ? 29.058 6.609 -31.852 1.00 91.12 283 ASN A N 1
ATOM 2064 C CA . ASN A 1 283 ? 29.343 8.042 -32.060 1.00 91.12 283 ASN A CA 1
ATOM 2065 C C . ASN A 1 283 ? 28.261 8.799 -32.854 1.00 91.12 283 ASN A C 1
ATOM 2067 O O . ASN A 1 283 ? 28.260 10.031 -32.884 1.00 91.12 283 ASN A O 1
ATOM 2071 N N . ALA A 1 284 ? 27.374 8.081 -33.541 1.00 94.31 284 ALA A N 1
ATOM 2072 C CA . ALA A 1 284 ? 26.290 8.647 -34.333 1.00 94.31 284 ALA A CA 1
ATOM 2073 C C . ALA A 1 284 ? 25.169 7.616 -34.509 1.00 94.31 284 ALA A C 1
ATOM 2075 O O . ALA A 1 284 ? 25.374 6.416 -34.314 1.00 94.31 284 ALA A O 1
ATOM 2076 N N . ALA A 1 285 ? 23.995 8.079 -34.943 1.00 94.25 285 ALA A N 1
ATOM 2077 C CA . ALA A 1 285 ? 22.901 7.186 -35.294 1.00 94.25 285 ALA A CA 1
ATOM 2078 C C . ALA A 1 285 ? 23.345 6.144 -36.336 1.00 94.25 285 ALA A C 1
ATOM 2080 O O . ALA A 1 285 ? 24.080 6.439 -37.284 1.00 94.25 285 ALA A O 1
ATOM 2081 N N . ASN A 1 286 ? 22.888 4.914 -36.137 1.00 95.94 286 ASN A N 1
ATOM 2082 C CA . ASN A 1 286 ? 23.172 3.735 -36.944 1.00 95.94 286 ASN A CA 1
ATOM 2083 C C . ASN A 1 286 ? 24.662 3.394 -37.119 1.00 95.94 286 ASN A C 1
ATOM 2085 O O . ASN A 1 286 ? 25.001 2.637 -38.027 1.00 95.94 286 ASN A O 1
ATOM 2089 N N . THR A 1 287 ? 25.554 3.941 -36.287 1.00 95.44 287 THR A N 1
ATOM 2090 C CA . THR A 1 287 ? 27.009 3.834 -36.467 1.00 95.44 287 THR A CA 1
ATOM 2091 C C . THR A 1 287 ? 27.677 3.311 -35.202 1.00 95.44 287 THR A C 1
ATOM 2093 O O . THR A 1 287 ? 27.588 3.937 -34.150 1.00 95.44 287 THR A O 1
ATOM 2096 N N . LEU A 1 288 ? 28.409 2.202 -35.323 1.00 95.62 288 LEU A N 1
ATOM 2097 C CA . LEU A 1 288 ? 29.248 1.649 -34.258 1.00 95.62 288 LEU A CA 1
ATOM 2098 C C . LEU A 1 288 ? 30.707 1.650 -34.668 1.00 95.62 288 LEU A C 1
ATOM 2100 O O . LEU A 1 288 ? 31.048 1.176 -35.747 1.00 95.62 288 LEU A O 1
ATOM 2104 N N . VAL A 1 289 ? 31.576 2.106 -33.778 1.00 95.94 289 VAL A N 1
ATOM 2105 C CA . VAL A 1 289 ? 33.022 1.941 -33.914 1.00 95.94 289 VAL A CA 1
ATOM 2106 C C . VAL A 1 289 ? 33.455 0.844 -32.958 1.00 95.94 289 VAL A C 1
ATOM 2108 O O . VAL A 1 289 ? 33.346 0.997 -31.744 1.00 95.94 289 VAL A O 1
ATOM 2111 N N . VAL A 1 290 ? 33.931 -0.270 -33.508 1.00 95.88 290 VAL A N 1
ATOM 2112 C CA . VAL A 1 290 ? 34.412 -1.424 -32.743 1.00 95.88 290 VAL A CA 1
ATOM 2113 C C . VAL A 1 290 ? 35.928 -1.414 -32.752 1.00 95.88 290 VAL A C 1
ATOM 2115 O O . VAL A 1 290 ? 36.539 -1.486 -33.818 1.00 95.88 290 VAL A O 1
ATOM 2118 N N . THR A 1 291 ? 36.529 -1.370 -31.570 1.00 95.44 291 THR A N 1
ATOM 2119 C CA . THR A 1 291 ? 37.974 -1.490 -31.385 1.00 95.44 291 THR A CA 1
ATOM 2120 C C . THR A 1 291 ? 38.323 -2.917 -30.986 1.00 95.44 291 THR A C 1
ATOM 2122 O O . THR A 1 291 ? 37.695 -3.495 -30.102 1.00 95.44 291 THR A O 1
ATOM 2125 N N . PHE A 1 292 ? 39.325 -3.502 -31.632 1.00 93.62 292 PHE A N 1
ATOM 2126 C CA . PHE A 1 292 ? 39.723 -4.893 -31.426 1.00 93.62 292 PHE A CA 1
ATOM 2127 C C . PHE A 1 292 ? 41.234 -5.070 -31.612 1.00 93.62 292 PHE A C 1
ATOM 2129 O O . PHE A 1 292 ? 41.871 -4.326 -32.356 1.00 93.62 292 PHE A O 1
ATOM 2136 N N . SER A 1 293 ? 41.814 -6.064 -30.944 1.00 95.00 293 SER A N 1
ATOM 2137 C CA . SER A 1 293 ? 43.153 -6.569 -31.263 1.00 95.00 293 SER A CA 1
ATOM 2138 C C . SER A 1 293 ? 43.040 -7.685 -32.285 1.00 95.00 293 SER A C 1
ATOM 2140 O O . SER A 1 293 ? 42.151 -8.529 -32.173 1.00 95.00 293 SER A O 1
ATOM 2142 N N . ALA A 1 294 ? 43.957 -7.713 -33.248 1.00 94.06 294 ALA A N 1
ATOM 2143 C CA . ALA A 1 294 ? 44.057 -8.812 -34.199 1.00 94.06 294 ALA A CA 1
ATOM 2144 C C . ALA A 1 294 ? 45.518 -9.100 -34.606 1.00 94.06 294 ALA A C 1
ATOM 2146 O O . ALA A 1 294 ? 46.344 -8.177 -34.621 1.00 94.06 294 ALA A O 1
ATOM 2147 N N . PRO A 1 295 ? 45.844 -10.350 -34.988 1.00 94.94 295 PRO A N 1
ATOM 2148 C CA . PRO A 1 295 ? 47.149 -10.740 -35.527 1.00 94.94 295 PRO A CA 1
ATOM 2149 C C . PRO A 1 295 ? 47.441 -10.076 -36.875 1.00 94.94 295 PRO A C 1
ATOM 2151 O O . PRO A 1 295 ? 46.556 -9.463 -37.472 1.00 94.94 295 PRO A O 1
ATOM 2154 N N . LEU A 1 296 ? 48.673 -10.223 -37.373 1.00 95.50 296 LEU A N 1
ATOM 2155 C CA . LEU A 1 296 ? 49.067 -9.749 -38.702 1.00 95.50 296 LEU A CA 1
ATOM 2156 C C . LEU A 1 296 ? 48.131 -10.313 -39.781 1.00 95.50 296 LEU A C 1
ATOM 2158 O O . LEU A 1 296 ? 47.851 -11.510 -39.804 1.00 95.50 296 LEU A O 1
ATOM 2162 N N . LEU A 1 297 ? 47.673 -9.444 -40.679 1.00 93.44 297 LEU A N 1
ATOM 2163 C CA . LEU A 1 297 ? 46.795 -9.799 -41.787 1.00 93.44 297 LEU A CA 1
ATOM 2164 C C . LEU A 1 297 ? 47.555 -9.577 -43.097 1.00 93.44 297 LEU A C 1
ATOM 2166 O O . LEU A 1 297 ? 47.916 -8.447 -43.420 1.00 93.44 297 LEU A O 1
ATOM 2170 N N . ALA A 1 298 ? 47.851 -10.654 -43.825 1.00 93.69 298 ALA A N 1
ATOM 2171 C CA . ALA A 1 298 ? 48.558 -10.579 -45.103 1.00 93.69 298 ALA A CA 1
ATOM 2172 C C . ALA A 1 298 ? 47.723 -9.853 -46.175 1.00 93.69 298 ALA A C 1
ATOM 2174 O O . ALA A 1 298 ? 46.505 -9.738 -46.051 1.00 93.69 298 ALA A O 1
ATOM 2175 N N . LEU A 1 299 ? 48.373 -9.392 -47.248 1.00 94.25 299 LEU A N 1
ATOM 2176 C CA . LEU A 1 299 ? 47.689 -8.792 -48.397 1.00 94.25 299 LEU A CA 1
ATOM 2177 C C . LEU A 1 299 ? 46.587 -9.729 -48.928 1.00 94.25 299 LEU A C 1
ATOM 2179 O O . LEU A 1 299 ? 46.844 -10.898 -49.205 1.00 94.25 299 LEU A O 1
ATOM 2183 N N . GLY A 1 300 ? 45.370 -9.206 -49.065 1.00 91.31 300 GLY A N 1
ATOM 2184 C CA . GLY A 1 300 ? 44.188 -9.931 -49.536 1.00 91.31 300 GLY A CA 1
ATOM 2185 C C . GLY A 1 300 ? 43.510 -10.818 -48.486 1.00 91.31 300 GLY A C 1
ATOM 2186 O O . GLY A 1 300 ? 42.409 -11.309 -48.730 1.00 91.31 300 GLY A O 1
ATOM 2187 N N . ALA A 1 301 ? 44.112 -11.015 -47.309 1.00 93.00 301 ALA A N 1
ATOM 2188 C CA . ALA A 1 301 ? 43.500 -11.800 -46.244 1.00 93.00 301 ALA A CA 1
ATOM 2189 C C . ALA A 1 301 ? 42.372 -11.017 -45.555 1.00 93.00 301 ALA A C 1
ATOM 2191 O O . ALA A 1 301 ? 42.389 -9.785 -45.485 1.00 93.00 301 ALA A O 1
ATOM 2192 N N . SER A 1 302 ? 41.390 -11.748 -45.026 1.00 91.06 302 SER A N 1
ATOM 2193 C CA . SER A 1 302 ? 40.271 -11.184 -44.269 1.00 91.06 302 SER A CA 1
ATOM 2194 C C . SER A 1 302 ? 40.027 -11.965 -42.990 1.00 91.06 302 SER A C 1
ATOM 2196 O O . SER A 1 302 ? 40.292 -13.166 -42.934 1.00 91.06 302 SER A O 1
ATOM 2198 N N . PHE A 1 303 ? 39.470 -11.298 -41.985 1.00 91.06 303 PHE A N 1
ATOM 2199 C CA . PHE A 1 303 ? 38.862 -11.968 -40.841 1.00 91.06 303 PHE A CA 1
ATOM 2200 C C . PHE A 1 303 ? 37.409 -11.533 -40.699 1.00 91.06 303 PHE A C 1
ATOM 2202 O O . PHE A 1 303 ? 37.041 -10.425 -41.094 1.00 91.06 303 PHE A O 1
ATOM 2209 N N . THR A 1 304 ? 36.613 -12.399 -40.077 1.00 93.19 304 THR A N 1
ATOM 2210 C CA . THR A 1 304 ? 35.197 -12.160 -39.831 1.00 93.19 304 THR A CA 1
ATOM 2211 C C . THR A 1 304 ? 34.810 -12.653 -38.440 1.00 93.19 304 THR A C 1
ATOM 2213 O O . THR A 1 304 ? 35.114 -13.786 -38.074 1.00 93.19 304 THR A O 1
ATOM 2216 N N . ILE A 1 305 ? 34.122 -11.808 -37.671 1.00 94.44 305 ILE A N 1
ATOM 2217 C CA . ILE A 1 305 ? 33.560 -12.140 -36.358 1.00 94.44 305 ILE A CA 1
ATOM 2218 C C . ILE A 1 305 ? 32.088 -11.726 -36.361 1.00 94.44 305 ILE A C 1
ATOM 2220 O O . ILE A 1 305 ? 31.766 -10.546 -36.494 1.00 94.44 305 ILE A O 1
ATOM 2224 N N . ALA A 1 306 ? 31.184 -12.692 -36.218 1.00 95.19 306 ALA A N 1
ATOM 2225 C CA . ALA A 1 306 ? 29.769 -12.407 -36.018 1.00 95.19 306 ALA A CA 1
ATOM 2226 C C . ALA A 1 306 ? 29.516 -12.046 -34.549 1.00 95.19 306 ALA A C 1
ATOM 2228 O O . ALA A 1 306 ? 29.936 -12.766 -33.640 1.00 95.19 306 ALA A O 1
ATOM 2229 N N . CYS A 1 307 ? 28.824 -10.932 -34.320 1.00 95.56 307 CYS A N 1
ATOM 2230 C CA . CYS A 1 307 ? 28.556 -10.394 -32.996 1.00 95.56 307 CYS A CA 1
ATOM 2231 C C . CYS A 1 307 ? 27.079 -10.044 -32.832 1.00 95.56 307 CYS A C 1
ATOM 2233 O O . CYS A 1 307 ? 26.484 -9.398 -33.689 1.00 95.56 307 CYS A O 1
ATOM 2235 N N . ARG A 1 308 ? 26.488 -10.412 -31.697 1.00 96.19 308 ARG A N 1
ATOM 2236 C CA . ARG A 1 308 ? 25.187 -9.900 -31.262 1.00 96.19 308 ARG A CA 1
ATOM 2237 C C . ARG A 1 308 ? 25.370 -8.514 -30.659 1.00 96.19 308 ARG A C 1
ATOM 2239 O O . ARG A 1 308 ? 26.233 -8.338 -29.799 1.00 96.19 308 ARG A O 1
ATOM 2246 N N . VAL A 1 309 ? 24.533 -7.572 -31.076 1.00 96.31 309 VAL A N 1
ATOM 2247 C CA . VAL A 1 309 ? 24.527 -6.195 -30.576 1.00 96.31 309 VAL A CA 1
ATOM 2248 C C . VAL A 1 309 ? 23.343 -6.003 -29.635 1.00 96.31 309 VAL A C 1
ATOM 2250 O O . VAL A 1 309 ? 22.203 -6.354 -29.965 1.00 96.31 309 VAL A O 1
ATOM 2253 N N . VAL A 1 310 ? 23.610 -5.440 -28.461 1.00 94.94 310 VAL A N 1
ATOM 2254 C CA . VAL A 1 310 ? 22.588 -5.015 -27.502 1.00 94.94 310 VAL A CA 1
ATOM 2255 C C . VAL A 1 310 ? 22.886 -3.581 -27.085 1.00 94.94 310 VAL A C 1
ATOM 2257 O O . VAL A 1 310 ? 23.989 -3.308 -26.622 1.00 94.94 310 VAL A O 1
ATOM 2260 N N . ALA A 1 311 ? 21.909 -2.693 -27.239 1.00 93.69 311 ALA A N 1
ATOM 2261 C CA . ALA A 1 311 ? 21.949 -1.349 -26.672 1.00 93.69 311 ALA A CA 1
ATOM 2262 C C . ALA A 1 311 ? 21.280 -1.351 -25.291 1.00 93.69 311 ALA A C 1
ATOM 2264 O O . ALA A 1 311 ? 20.275 -2.042 -25.087 1.00 93.69 311 ALA A O 1
ATOM 2265 N N . LEU A 1 312 ? 21.840 -0.599 -24.350 1.00 89.56 312 LEU A N 1
ATOM 2266 C CA . LEU A 1 312 ? 21.272 -0.353 -23.028 1.00 89.56 312 LEU A CA 1
ATOM 2267 C C . LEU A 1 312 ? 20.707 1.070 -23.022 1.00 89.56 312 LEU A C 1
ATOM 2269 O O . LEU A 1 312 ? 21.474 2.028 -23.029 1.00 89.56 312 LEU A O 1
ATOM 2273 N N . ARG A 1 313 ? 19.378 1.209 -23.033 1.00 81.44 313 ARG A N 1
ATOM 2274 C CA . ARG A 1 313 ? 18.690 2.514 -23.026 1.00 81.44 313 ARG A CA 1
ATOM 2275 C C . ARG A 1 313 ? 17.337 2.474 -22.333 1.00 81.44 313 ARG A C 1
ATOM 2277 O O . ARG A 1 313 ? 16.622 1.462 -22.489 1.00 81.44 313 ARG A O 1
#

Nearest PDB structures (foldseek):
  2ylk-assembly4_D  TM=5.426E-01  e=7.966E-01  Acetivibrio thermocellus
  3zqx-assembly1_A  TM=5.368E-01  e=7.565E-01  Acetivibrio thermocellus
  4c8x-assembly4_D  TM=5.429E-01  e=9.301E-01  Acetivibrio thermocellus ATCC 27405
  4mtm-assembly1_A-3  TM=2.701E-01  e=1.031E+00  Acinetobacter phage AP22
  8jkt-assembly1_A  TM=3.402E-01  e=2.238E+00  Felis catus

pLDDT: mean 76.32, std 18.54, range [30.0, 97.94]

Mean predicted aligned error: 22.01 Å

Secondary structure (DSSP, 8-state):
----PPPP---EEEEEEEEEEEETTEEEEEEEEEEEEEGGG-TTPEEETTEEES-GGG---------S------PSPPPPPPHHHHHHHTT--S-HHHHHHHHH-PPPPPPPHHHHHHHHHHHHHHSPPPTT-PPPHHHHHHHHHHHHHHSPPPPPPPEEEEEETTEEEEEETTS--EEEEEGGGG-PPPPPPEEEEE-SSEEEEEETTS--EEEEEGGG---SPPEEEEEEEEEEEE-SS-B-SEEEEEEEE-TTPPTT-EEEEEESSPPPTT-EEEEEEEEETTEEEEEEEE--B-TT-EEEEEEEEEEE-

Sequence (313 aa):
MPEIKPPPSQTFVRLPVLRSVMSGSKVALQVMGSMDVPVSDTQGMYIGPNGYTTDLTQAQDFAPTVSEEQVVVESPGAPGKSAYQLWLDDGHQGTYADYEAYNRGQPGVSPTVEQIQAAVSTYIAANPPAAGQNATDAQVSQAVSVYLGAHPPADGRSVEIQVADGYIQARQTGGAWGSLIAVSSLAGSNGKSIELQKTTTAIQWRQSGGTWADLVLLSAITGPSSKVSLGTVIVTQTANLALSAGIRSVTLTVQGVQKDDDILLFPTAALPAGYAIHNVVANAANTLVVTFSAPLLALGASFTIACRVVALR

Radius of gyration: 47.47 Å; Cα contacts (8 Å, |Δi|>4): 414; chains: 1; bounding box: 111×53×137 Å

Foldseek 3Di:
DDDDDDDDDFAWDKAFDWAWDDDDPDTDIDGPGIDTHGPVVPPQWAQASGGTDNDPVRHDDPDDPDDDDDDDDDDDDDDFDDLVRVCVVVVDDDDVVVVVCVVVPDDDDDQDPVNVVVVVVVVCVVPPDDPDDDDDPVRVVVVVVVVCVVVPDPDFFDKDWDDPPQFTWIDGVPDDIDGRGRVVSVDDDDFFDKDWDDDPFAIWIDGVVDDIDGPGTPVVDDDWFDKDWQFKDKDKDWAQAKDAWFKDKDKAQGAPQAAAWDKDKAFPDDDPPQKDWDDWHRHHHRIIITIMTHHIAHNGGMDMTMITMITGD

Solvent-accessible surface area (backbone atoms only — not comparable to full-atom values): 19504 Å² total; per-residue (Å²): 132,87,81,84,78,78,79,84,82,83,58,64,43,77,42,69,39,61,44,71,42,76,61,82,98,42,82,42,79,45,78,77,51,69,45,76,40,51,54,85,80,54,75,68,61,36,59,28,87,87,34,79,34,71,55,74,91,54,39,64,86,80,77,80,91,74,78,97,76,82,92,77,83,84,67,82,78,77,80,78,79,49,74,69,55,50,46,43,73,74,71,48,83,78,54,73,68,50,54,53,50,62,73,67,49,84,73,77,83,71,80,49,72,67,56,51,50,52,50,52,52,54,48,43,72,78,52,66,78,70,91,87,68,82,80,49,71,68,57,52,51,50,52,51,52,55,47,42,70,77,52,61,75,79,77,75,70,52,76,47,77,50,79,56,97,60,21,37,28,39,25,44,68,92,57,69,80,41,80,76,42,54,51,72,78,73,60,71,80,80,78,76,52,79,46,78,49,76,62,98,58,28,37,29,36,26,46,67,94,56,70,77,41,82,72,42,51,50,85,73,66,76,73,84,57,46,81,42,76,62,50,75,48,74,51,6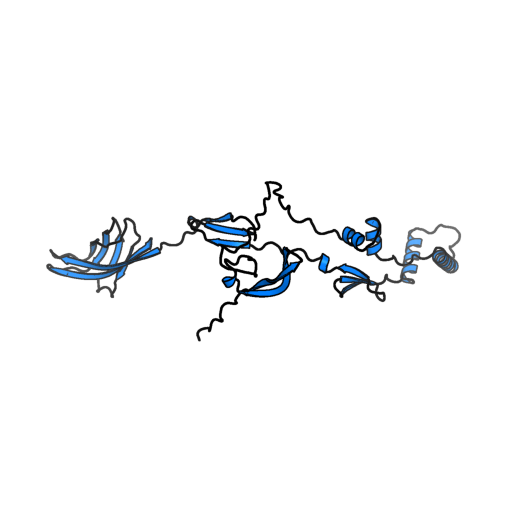8,54,69,23,92,50,66,39,75,57,45,79,48,75,49,81,43,83,41,73,86,42,43,56,75,40,48,58,47,78,41,65,75,56,86,73,59,91,68,48,44,82,68,58,56,44,22,87,33,67,28,31,37,41,41,30,30,37,34,60,64,34,50,64,76,36,69,53,78,47,51,24,40,38,30,37,44,85

=== Feature glossary ===
The record interleaves many kinds of information about one protein. Here is each kind framed as the question it answers.

Q: Are the domains correctly placed relative to each other?
A: Predicted aligned error is AlphaFold's pairwise confidence. Unlike pLDDT (per-residue), PAE is per-residue-pair and captures whether two parts of the structure are correctly placed relative to each other. Units are ångströms of expected positional error.

Q: Which residues are in helices, strands, or loops?
A: Eight-state secondary structure (DSSP): H is the canonical α-helix, G the tighter 3₁₀-helix, I the wider π-helix; E/B are β-structure, T and S are turns and bends, and '-' is everything else. DSSP derives these from the pattern of main-chain N–H···O=C hydrogen bonds, not from the sequence.

Q: What if only a Cα trace is available?
A: P-SEA three-state annotation labels each residue as helix, strand, or coil based purely on the geometry of the Cα trace. It serves as a fallback when the full backbone (and thus DSSP) is unavailable.

Q: What are the backbone torsion angles?
A: φ (phi) and ψ (psi) are the two rotatable backbone dihedrals per residue: φ is the C(i-1)–N–Cα–C torsion, ψ is the N–Cα–C–N(i+1) torsion, both in degrees on (−180°, 180°]. α-helical residues cluster near (−60°, −45°); β-strand residues near (−120°, +130°). A Ramachandran plot is simply a scatter of (φ, ψ) for every residue.

Q: What known structures does this most resemble?
A: Structural nearest neighbors (via Foldseek easy-search vs the PDB). Reported per hit: target PDB id, E-value, and alignment TM-score. A TM-score above ~0.5 is the conventional threshold for 'same fold'.

Q: What family and function is it annotated with?
A: Database cross-references. InterPro integrates a dozen domain/family signature databases into unified entries with residue-range hits. GO terms attach function/process/location labels with evidence codes. CATH codes position the fold in a four-level structural taxonomy. Organism is the NCBI-taxonomy species name.

Q: Which residues are buried vs exposed?
A: Solvent accessibility: the surface area of each residue that a 1.4 Å water probe can touch, in Å². When only backbone atoms are present the absolute values are lower than full-atom SASA (side chains contribute most of the area) and are flagged as backbone-only.

Q: What do the diagnostic plots show?
A: Three diagnostic plots accompany the record. The Cα contact map visualizes the tertiary structure as a 2D adjacency matrix (8 Å cutoff, sequence-local contacts suppressed). The Ramachandran plot shows the distribution of backbone (φ, ψ) torsions, with points in the α and β basins reflecting secondary structure content. The PAE plot shows AlphaFold's inter-residue confidence as a color matrix.

Q: What is the amino-acid chain?
A: The amino-acid sequence is the protein's primary structure: the linear order of residues from the N-terminus to the C-terminus, written in one-letter code. Everything else here — the 3D coordinates, the secondary structure, the domain annotations — is ultimately a consequence of this string.

Q: What do the rendered images show?
A: The six renders are orthographic views along the three Cartesian axes in both directions. Representation (cartoon, sticks, or surface) and color scheme (sequence-rainbow or by-chain) vary across proteins so the training set covers all the common visualization conventions.

Q: Where is each backbone atom in 3D?
A: The mmCIF table is the protein's shape written out atom by atom. For each backbone N, Cα, C, and carbonyl O, it records an (x, y, z) coordinate triple in Å plus the residue type, chain letter, and residue number.

Q: How mobile is each atom in the crystal?
A: For experimental (PDB) structures, the B-factor (temperature factor) quantifies the positional spread of each atom in the crystal — a combination of thermal vibration and static disorder — in units of Å². High B-factors mark flexible loops or poorly resolved regions; low B-factors mark the rigid, well-ordered core.

Q: How big and how compact is the whole molecule?
A: Three whole-structure scalars: the radius of gyration (RMS distance of Cα from centroid, in Å), the count of Cα–Cα contacts (pairs closer than 8 Å and separated by more than four residues in sequence — i.e. tertiary, not local, contacts), and the bounding-box dimensions. Together they distinguish compact globular folds from extended fibres or disordered chains.

Q: What does the local fold look like, residue by residue?
A: A 3Di character summarizes, for each residue, the relative orientation of the Cα frame of its nearest spatial neighbor. Because it encodes fold topology rather than chemistry, 3Di alignments detect remote structural similarity that sequence alignment misses.

Q: How confident is the AlphaFold model at each residue?
A: For AlphaFold models, the B-factor field carries pLDDT — the model's own estimate of local accuracy on a 0–100 scale. Regions with pLDDT<50 should be treated as essentially unmodeled; they often correspond to intrinsically disordered segments.